Protein 7EET (pdb70)

Solvent-accessible surface area: 12413 Å² total; per-residue (Å²): 108,118,10,23,3,118,70,6,40,100,26,0,91,69,2,4,123,41,0,51,34,9,43,127,38,163,47,87,30,0,0,0,0,0,2,1,0,23,5,95,48,69,68,137,42,8,29,44,57,64,28,0,71,37,0,110,128,54,15,53,72,25,0,0,0,0,5,1,0,1,2,55,0,76,50,61,14,58,96,76,73,12,23,40,2,0,35,37,82,5,1,76,49,0,19,53,5,64,161,99,34,1,5,1,19,2,4,1,18,0,1,0,2,55,34,48,0,1,76,30,76,71,85,104,3,0,6,133,65,55,6,58,39,118,52,0,27,31,0,31,91,133,85,34,37,6,31,132,43,0,42,45,1,0,54,58,0,0,89,0,0,47,74,0,67,106,65,35,0,5,0,8,0,15,1,0,1,13,0,2,0,55,60,10,1,0,0,5,68,15,145,42,60,104,33,68,77,3,13,57,13,0,72,106,0,0,48,24,1,15,47,42,0,19,106,95,40,26,0,29,0,1,0,0,2,0,0,0,13,6,104,32,72,63,11,40,29,2,38,9,22,65,47,69,0,1,0,0,0,0,1,6,53,19,84,86,10,56,63,17,63,14,28,110,80,0,44,64,21,137,36,12,2,0,0,13,10,0,0,1,73,69,82,89,22,116,10,44,0,16,67,1,0,60,17,1,31,133,78,19,60,106,1,0,2,0,8,0,19,3,67,11,75,2,0,57,132,20,78,68,8,47,60,0,0,78,35,58,30,1,3,2,44,70,45,36,102,61,118

Secondary structure (DSSP, 8-state):
---SSTT--HHHHHHHHHHHHGGG-SS--EEEEEEEEETT--STTB-SSHHHHHHHHHHS--BSEEEEEEEETTS---TT-GGGGB--TTHHHHHHHHHTT-EEEEEEE---TTSGGG--SSSS-STT----HHHHHGGGSTT-HHHHHHHHHHHHHHHHHHHHHHTT--EEE--S-STTSSSSTTS-SSSS---HHHHHHHHHHHHHHHHIIIIIT--TTEEEEE--BTTSS-GGGG---GGG-SEEEEEEE-SSGGG--SHHHHHTT-S-EEEEEEE-SS-SS--BHHHHHHHHHHH-TTEEEEEE-SGGGSGGGSB-HHHHHH-TTEEBTT-----

Sequence (339 aa):
AVPANPSADNSAKKVYQWLNGLPDSNGKKLISGIFGGYSNIGGDSGFSLAQGNAIKDATGKFPAIYGADYARGWDVSAPGDEASLIDHSCNSDLISHWKNGGLVAISHHLPNPFYAGNNPGTGEGGLKKAISNDEFATILQDGTGARQRWLSLLDKVAEGLQELRDNGVPVLYRPLHEMNGEWFWWGATGYNTNDATRQDLYRRLYQDVFSYFVNTKGLTNLLWVFSPDANRDHKTAYYPGAGYVDIAGLDFYTDNPASLSGYDEMLGLNKPFGLVEVGPSTTNGQYDYAVLVNTILQNFPKTIMFVPWNDGWSPVKNQNAAAAFNNGSVINLGDISIS

B-factor: mean 18.82, std 7.29, range [4.36, 66.78]

Foldseek 3Di:
DAFLQPLFDPLQRLVLVLLLCQLVDPWAFAFEEAEQAEDDDDDQRHHDCCLQVLLCVVAVFGGQEYEYAQFDQFAFAAQVCQLVRGHQPSLVVQLVSVVLPGAYEYEYLHQQLLDGSCCPPPPTGCFQPADDLVSLVQCVDPPHSSVVSVVVNLVSVLVNLVVCVVSVHAYAYEYCEQQCDNGGRLHDVDQQDDDLSSLVSLLVVLVVSQCCNSPVSVNSRYQYEHEHEQPGPCSCSNPNALSRHAEYEYAYEEQDLLPGHCLVVRCVSVHQYEPQEYFYPDLQQARALLNNLVSCVPPVSSHRYHYYYTDSRRVSVHHDSNNNCVPRRYDGRVRDDTD

Nearest PDB structures (foldseek):
  7eet-assembly1_A  TM=1.003E+00  e=3.179E-81  Klebsiella oxytoca
  2qha-assembly2_B  TM=9.890E-01  e=4.224E-49  unclassified
  3cbw-assembly1_A  TM=9.877E-01  e=4.496E-49  Bacillus subtilis
  2whk-assembly1_A  TM=9.740E-01  e=8.995E-48  Bacillus subtilis
  3cbw-assembly2_B  TM=9.694E-01  e=7.155E-45  Bacillus subtilis

Radius of gyration: 18.73 Å; Cα contacts (8 Å, |Δi|>4): 773; chains: 1; bounding box: 46×49×40 Å

Structure (mmCIF, N/CA/C/O backbone):
data_7EET
#
_entry.id   7EET
#
_cell.length_a   83.547
_cell.length_b   83.547
_cell.length_c   146.329
_cell.angle_alpha   90.00
_cell.angle_beta   90.00
_cell.angle_gamma   90.00
#
_symmetry.space_group_name_H-M   'P 43 21 2'
#
loop_
_entity.id
_entity.type
_entity.pdbx_description
1 polymer 'Mannanase KMAN'
2 non-polymer 'SULFATE ION'
3 water water
#
loop_
_atom_site.group_PDB
_atom_site.id
_atom_site.type_symbol
_atom_site.label_atom_id
_atom_site.label_alt_id
_atom_site.label_comp_id
_atom_site.label_asym_id
_atom_site.label_entity_id
_atom_site.label_seq_id
_atom_site.pdbx_PDB_ins_code
_atom_site.Cartn_x
_atom_site.Cartn_y
_atom_site.Cartn_z
_atom_site.occupancy
_atom_site.B_iso_or_equiv
_atom_site.auth_seq_id
_atom_site.auth_comp_id
_atom_site.auth_asym_id
_atom_site.auth_atom_id
_atom_site.pdbx_PDB_model_num
ATOM 1 N N . ALA A 1 10 ? 2.747 -18.555 -4.173 1.00 37.87 6 ALA A N 1
ATOM 2 C CA . ALA A 1 10 ? 2.416 -19.761 -5.008 1.00 38.43 6 ALA A CA 1
ATOM 3 C C . ALA A 1 10 ? 3.077 -19.632 -6.395 1.00 35.96 6 ALA A C 1
ATOM 4 O O . ALA A 1 10 ? 2.860 -18.613 -7.111 1.00 30.98 6 ALA A O 1
ATOM 6 N N . VAL A 1 11 ? 3.905 -20.622 -6.732 1.00 32.08 7 VAL A N 1
ATOM 7 C CA . VAL A 1 11 ? 4.720 -20.663 -7.977 1.00 30.25 7 VAL A CA 1
ATOM 8 C C . VAL A 1 11 ? 4.260 -21.870 -8.779 1.00 25.72 7 VAL A C 1
ATOM 9 O O . VAL A 1 11 ? 3.707 -22.822 -8.246 1.00 22.73 7 VAL A O 1
ATOM 13 N N . PRO A 1 12 ? 4.418 -21.840 -10.109 1.00 23.14 8 PRO A N 1
ATOM 14 C CA . PRO A 1 12 ? 4.148 -23.025 -10.918 1.00 22.91 8 PRO A CA 1
ATOM 15 C C . PRO A 1 12 ? 4.914 -24.285 -10.474 1.00 21.02 8 PRO A C 1
ATOM 16 O O . PRO A 1 12 ? 5.978 -24.178 -9.860 1.00 19.17 8 PRO A O 1
ATOM 20 N N . ALA A 1 13 ? 4.330 -25.440 -10.804 1.00 19.63 9 ALA A N 1
ATOM 21 C CA . ALA A 1 13 ? 4.834 -26.796 -10.504 1.00 20.41 9 ALA A CA 1
ATOM 22 C C . ALA A 1 13 ? 6.158 -27.053 -11.243 1.00 20.98 9 ALA A C 1
ATOM 23 O O . ALA A 1 13 ? 7.031 -27.704 -10.654 1.00 21.81 9 ALA A O 1
ATOM 25 N N . ASN A 1 14 ? 6.299 -26.604 -12.490 1.00 21.94 10 ASN A N 1
ATOM 26 C CA . ASN A 1 14 ? 7.594 -26.623 -13.225 1.00 23.81 10 ASN A CA 1
ATOM 27 C C . ASN A 1 14 ? 8.475 -25.532 -12.629 1.00 24.91 10 ASN A C 1
ATOM 28 O O . ASN A 1 14 ? 8.141 -24.351 -12.720 1.00 29.35 10 ASN A O 1
ATOM 33 N N . PRO A 1 15 ? 9.628 -25.870 -12.013 1.00 23.99 11 PRO A N 1
ATOM 34 C CA . PRO A 1 15 ? 10.489 -24.834 -11.433 1.00 23.60 11 PRO A CA 1
ATOM 35 C C . PRO A 1 15 ? 11.082 -23.921 -12.525 1.00 21.83 11 PRO A C 1
ATOM 36 O O . PRO A 1 15 ? 11.555 -22.876 -12.211 1.00 20.51 11 PRO A O 1
ATOM 40 N N . SER A 1 16 ? 11.019 -24.341 -13.786 1.00 20.91 12 SER A N 1
ATOM 41 C CA . SER A 1 16 ? 11.591 -23.615 -14.946 1.00 20.33 12 SER A CA 1
ATOM 42 C C . SER A 1 16 ? 10.516 -22.807 -15.648 1.00 18.62 12 SER A C 1
ATOM 43 O O . SER A 1 16 ? 10.796 -22.335 -16.735 1.00 18.51 12 SER A O 1
ATOM 46 N N . ALA A 1 17 ? 9.330 -22.687 -15.070 1.00 18.23 13 ALA A N 1
ATOM 47 C CA . ALA A 1 17 ? 8.230 -21.923 -15.701 1.00 18.03 13 ALA A CA 1
ATOM 48 C C . ALA A 1 17 ? 8.788 -20.604 -16.241 1.00 17.64 13 ALA A C 1
ATOM 49 O O . ALA A 1 17 ? 9.541 -19.925 -15.526 1.00 17.51 13 ALA A O 1
ATOM 51 N N . ASP A 1 18 ? 8.450 -20.270 -17.473 1.00 18.54 14 ASP A N 1
ATOM 52 C CA . ASP A 1 18 ? 8.948 -19.036 -18.113 1.00 20.38 14 ASP A CA 1
ATOM 53 C C . ASP A 1 18 ? 8.172 -17.873 -17.484 1.00 23.23 14 ASP A C 1
ATOM 54 O O . ASP A 1 18 ? 7.210 -18.143 -16.718 1.00 21.74 14 ASP A O 1
ATOM 59 N N . ASN A 1 19 ? 8.604 -16.634 -17.759 1.00 26.56 15 ASN A N 1
ATOM 60 C CA . ASN A 1 19 ? 8.070 -15.400 -17.129 1.00 28.41 15 ASN A CA 1
ATOM 61 C C . ASN A 1 19 ? 6.554 -15.329 -17.385 1.00 28.40 15 ASN A C 1
ATOM 62 O O . ASN A 1 19 ? 5.782 -15.030 -16.446 1.00 27.49 15 ASN A O 1
ATOM 67 N N . SER A 1 20 ? 6.143 -15.564 -18.628 1.00 29.00 16 SER A N 1
ATOM 68 C CA . SER A 1 20 ? 4.755 -15.383 -19.121 1.00 28.95 16 SER A CA 1
ATOM 69 C C . SER A 1 20 ? 3.769 -16.252 -18.310 1.00 26.30 16 SER A C 1
ATOM 70 O O . SER A 1 20 ? 2.740 -15.727 -17.842 1.00 23.42 16 SER A O 1
ATOM 73 N N . ALA A 1 21 ? 4.096 -17.532 -18.117 1.00 24.19 17 ALA A N 1
ATOM 74 C CA . ALA A 1 21 ? 3.341 -18.517 -17.309 1.00 23.55 17 ALA A CA 1
ATOM 75 C C . ALA A 1 21 ? 3.325 -18.120 -15.834 1.00 23.71 17 ALA A C 1
ATOM 76 O O . ALA A 1 21 ? 2.297 -18.342 -15.174 1.00 24.39 17 ALA A O 1
ATOM 78 N N . LYS A 1 22 ? 4.445 -17.617 -15.323 1.00 25.19 18 LYS A N 1
ATOM 79 C CA . LYS A 1 22 ? 4.579 -17.186 -13.907 1.00 27.30 18 LYS A CA 1
ATOM 80 C C . LYS A 1 22 ? 3.636 -16.009 -13.653 1.00 26.14 18 LYS A C 1
ATOM 81 O O . LYS A 1 22 ? 2.909 -16.072 -12.647 1.00 23.50 18 LYS A O 1
ATOM 87 N N . LYS A 1 23 ? 3.627 -15.002 -14.539 1.00 27.82 19 LYS A N 1
ATOM 88 C CA . LYS A 1 23 ? 2.875 -13.732 -14.323 1.00 29.52 19 LYS A CA 1
ATOM 89 C C . LYS A 1 23 ? 1.373 -14.029 -14.405 1.00 27.89 19 LYS A C 1
ATOM 90 O O . LYS A 1 23 ? 0.635 -13.467 -13.573 1.00 31.41 19 LYS A O 1
ATOM 96 N N . VAL A 1 24 ? 0.955 -14.935 -15.300 1.00 25.11 20 VAL A N 1
ATOM 97 C CA . VAL A 1 24 ? -0.459 -15.389 -15.437 1.00 22.03 20 VAL A CA 1
ATOM 98 C C . VAL A 1 24 ? -0.886 -16.130 -14.175 1.00 20.18 20 VAL A C 1
ATOM 99 O O . VAL A 1 24 ? -1.987 -15.864 -13.705 1.00 17.71 20 VAL A O 1
ATOM 103 N N . TYR A 1 25 ? -0.059 -17.056 -13.677 1.00 20.69 21 TYR A N 1
ATOM 104 C CA . TYR A 1 25 ? -0.380 -17.905 -12.496 1.00 20.42 21 TYR A CA 1
ATOM 105 C C . TYR A 1 25 ? -0.582 -17.015 -11.261 1.00 21.68 21 TYR A C 1
ATOM 106 O O . TYR A 1 25 ? -1.570 -17.165 -10.545 1.00 23.64 21 TYR A O 1
ATOM 115 N N . GLN A 1 26 ? 0.321 -16.069 -11.052 1.00 24.25 22 GLN A N 1
ATOM 116 C CA . GLN A 1 26 ? 0.257 -15.026 -9.995 1.00 26.49 22 GLN A CA 1
ATOM 117 C C . GLN A 1 26 ? -1.087 -14.285 -10.071 1.00 23.81 22 GLN A C 1
ATOM 118 O O . GLN A 1 26 ? -1.804 -14.228 -9.041 1.00 21.46 22 GLN A O 1
ATOM 124 N N . TRP A 1 27 ? -1.422 -13.765 -11.257 1.00 21.79 23 TRP A N 1
ATOM 125 C CA . TRP A 1 27 ? -2.701 -13.059 -11.553 1.00 21.33 23 TRP A CA 1
ATOM 126 C C . TRP A 1 27 ? -3.933 -13.937 -11.247 1.00 20.62 23 TRP A C 1
ATOM 127 O O . TRP A 1 27 ? -4.895 -13.421 -10.642 1.00 19.21 23 TRP A O 1
ATOM 138 N N . LEU A 1 28 ? -3.913 -15.217 -11.637 1.00 20.49 24 LEU A N 1
ATOM 139 C CA . LEU A 1 28 ? -4.972 -16.201 -11.279 1.00 21.63 24 LEU A CA 1
ATOM 140 C C . LEU A 1 28 ? -5.060 -16.324 -9.746 1.00 23.21 24 LEU A C 1
ATOM 141 O O . LEU A 1 28 ? -6.189 -16.415 -9.209 1.00 22.71 24 LEU A O 1
ATOM 146 N N . ASN A 1 29 ? -3.923 -16.335 -9.049 1.00 25.30 25 ASN A N 1
ATOM 147 C CA . ASN A 1 29 ? -3.902 -16.559 -7.580 1.00 27.75 25 ASN A CA 1
ATOM 148 C C . ASN A 1 29 ? -4.541 -15.381 -6.844 1.00 27.54 25 ASN A C 1
ATOM 149 O O . ASN A 1 29 ? -5.041 -15.635 -5.746 1.00 26.05 25 ASN A O 1
ATOM 154 N N . GLY A 1 30 ? -4.542 -14.177 -7.434 1.00 28.49 26 GLY A N 1
ATOM 155 C CA . GLY A 1 30 ? -5.099 -12.947 -6.829 1.00 29.93 26 GLY A CA 1
ATOM 156 C C . GLY A 1 30 ? -6.620 -12.776 -6.971 1.00 30.42 26 GLY A C 1
ATOM 157 O O . GLY A 1 30 ? -7.186 -11.952 -6.235 1.00 31.20 26 GLY A O 1
ATOM 158 N N . LEU A 1 31 ? -7.295 -13.499 -7.865 1.00 30.48 27 LEU A N 1
ATOM 159 C CA . LEU A 1 31 ? -8.672 -13.124 -8.294 1.00 30.79 27 LEU A CA 1
ATOM 160 C C . LEU A 1 31 ? -9.708 -13.380 -7.198 1.00 32.72 27 LEU A C 1
ATOM 161 O O . LEU A 1 31 ? -10.652 -12.607 -7.109 1.00 36.31 27 LEU A O 1
ATOM 166 N N . PRO A 1 32 ? -9.662 -14.458 -6.377 1.00 34.55 28 PRO A N 1
ATOM 167 C CA . PRO A 1 32 ? -10.641 -14.606 -5.294 1.00 35.94 28 PRO A CA 1
ATOM 168 C C . PRO A 1 32 ? -10.662 -13.408 -4.322 1.00 38.69 28 PRO A C 1
ATOM 169 O O . PRO A 1 32 ? -11.733 -13.134 -3.812 1.00 35.61 28 PRO A O 1
ATOM 173 N N . ASP A 1 33 ? -9.528 -12.705 -4.132 1.00 42.66 29 ASP A N 1
ATOM 174 C CA . ASP A 1 33 ? -9.392 -11.512 -3.239 1.00 45.01 29 ASP A CA 1
ATOM 175 C C . ASP A 1 33 ? -9.840 -10.229 -3.957 1.00 48.36 29 ASP A C 1
ATOM 176 O O . ASP A 1 33 ? -9.994 -9.205 -3.262 1.00 49.52 29 ASP A O 1
ATOM 181 N N . SER A 1 34 ? -9.985 -10.264 -5.288 1.00 50.67 30 SER A N 1
ATOM 182 C CA . SER A 1 34 ? -10.171 -9.078 -6.169 1.00 51.38 30 SER A CA 1
ATOM 183 C C . SER A 1 34 ? -11.558 -8.451 -5.935 1.00 53.59 30 SER A C 1
ATOM 184 O O . SER A 1 34 ? -12.570 -9.194 -5.961 1.00 48.72 30 SER A O 1
ATOM 187 N N . ASN A 1 35 ? -11.591 -7.132 -5.698 1.00 55.58 31 ASN A N 1
ATOM 188 C CA . ASN A 1 35 ? -12.831 -6.333 -5.483 1.00 57.56 31 ASN A CA 1
ATOM 189 C C . ASN A 1 35 ? -13.750 -6.491 -6.698 1.00 54.92 31 ASN A C 1
ATOM 190 O O . ASN A 1 35 ? -14.832 -7.087 -6.518 1.00 51.50 31 ASN A O 1
ATOM 195 N N . GLY A 1 36 ? -13.317 -5.996 -7.871 1.00 46.06 32 GLY A N 1
ATOM 196 C CA . GLY A 1 36 ? -14.112 -5.961 -9.114 1.00 40.06 32 GLY A CA 1
ATOM 197 C C . GLY A 1 36 ? -14.155 -7.311 -9.809 1.00 34.17 32 GLY A C 1
ATOM 198 O O . GLY A 1 36 ? -14.628 -8.287 -9.217 1.00 30.89 32 GLY A O 1
ATOM 199 N N . LYS A 1 37 ? -13.676 -7.368 -11.046 1.00 30.76 33 LYS A N 1
ATOM 200 C CA . LYS A 1 37 ? -13.805 -8.564 -11.913 1.00 28.91 33 LYS A CA 1
ATOM 201 C C . LYS A 1 37 ? -12.937 -9.694 -11.337 1.00 26.49 33 LYS A C 1
ATOM 202 O O . LYS A 1 37 ? -11.812 -9.407 -10.889 1.00 27.29 33 LYS A O 1
ATOM 208 N N . LYS A 1 38 ? -13.451 -10.927 -11.321 1.00 23.47 34 LYS A N 1
ATOM 209 C CA . LYS A 1 38 ? -12.798 -12.076 -10.631 1.00 21.80 34 LYS A CA 1
ATOM 210 C C . LYS A 1 38 ? -13.173 -13.439 -11.225 1.00 19.86 34 LYS A C 1
ATOM 211 O O . LYS A 1 38 ? -12.635 -14.438 -10.731 1.00 20.44 34 LYS A O 1
ATOM 217 N N . LEU A 1 39 ? -14.067 -13.503 -12.211 1.00 17.94 35 LEU A N 1
ATOM 218 C CA . LEU A 1 39 ? -14.538 -14.785 -12.808 1.00 16.75 35 LEU A CA 1
ATOM 219 C C . LEU A 1 39 ? -14.305 -14.766 -14.325 1.00 15.72 35 LEU A C 1
ATOM 220 O O . LEU A 1 39 ? -15.089 -14.122 -15.038 1.00 14.85 35 LEU A O 1
ATOM 225 N N . ILE A 1 40 ? -13.278 -15.485 -14.781 1.00 14.48 36 ILE A N 1
ATOM 226 C CA . ILE A 1 40 ? -12.823 -15.507 -16.194 1.00 14.40 36 ILE A CA 1
ATOM 227 C C . ILE A 1 40 ? -13.789 -16.341 -17.053 1.00 14.44 36 ILE A C 1
ATOM 228 O O . ILE A 1 40 ? -14.045 -17.512 -16.712 1.00 14.45 36 ILE A O 1
ATOM 233 N N . SER A 1 41 ? -14.287 -15.756 -18.147 1.00 14.10 37 SER A N 1
ATOM 234 C CA . SER A 1 41 ? -15.169 -16.427 -19.130 1.00 14.14 37 SER A CA 1
ATOM 235 C C . SER A 1 41 ? -14.290 -17.174 -20.137 1.00 14.00 37 SER A C 1
ATOM 236 O O . SER A 1 41 ? -13.085 -16.860 -20.252 1.00 13.26 37 SER A O 1
ATOM 239 N N . GLY A 1 42 ? -14.888 -18.165 -20.791 1.00 14.38 38 GLY A N 1
ATOM 240 C CA . GLY A 1 42 ? -14.263 -18.981 -21.839 1.00 14.48 38 GLY A CA 1
ATOM 241 C C . GLY A 1 42 ? -15.325 -19.649 -22.681 1.00 14.87 38 GLY A C 1
ATOM 242 O O . GLY A 1 42 ? -16.513 -19.617 -22.296 1.00 14.51 38 GLY A O 1
ATOM 243 N N . ILE A 1 43 ? -14.906 -20.217 -23.801 1.00 15.21 39 ILE A N 1
ATOM 244 C CA . ILE A 1 43 ? -15.698 -21.195 -24.594 1.00 15.35 39 ILE A CA 1
ATOM 245 C C . ILE A 1 43 ? -14.712 -22.214 -25.177 1.00 15.24 39 ILE A C 1
ATOM 246 O O . ILE A 1 43 ? -13.504 -21.907 -25.325 1.00 15.32 39 ILE A O 1
ATOM 251 N N . PHE A 1 44 ? -15.195 -23.412 -25.450 1.00 14.62 40 PHE A N 1
ATOM 252 C CA . PHE A 1 44 ? -14.439 -24.448 -26.181 1.00 14.56 40 PHE A CA 1
ATOM 253 C C . PHE A 1 44 ? -14.643 -24.139 -27.671 1.00 14.91 40 PHE A C 1
ATOM 254 O O . PHE A 1 44 ? -15.808 -24.080 -28.068 1.00 15.86 40 PHE A O 1
ATOM 262 N N . GLY A 1 45 ? -13.580 -23.887 -28.441 1.00 14.23 41 GLY A N 1
ATOM 263 C CA . GLY A 1 45 ? -13.695 -23.494 -29.857 1.00 14.14 41 GLY A CA 1
ATOM 264 C C . GLY A 1 45 ? -13.826 -24.707 -30.758 1.00 14.37 41 GLY A C 1
ATOM 265 O O . GLY A 1 45 ? -14.270 -24.545 -31.930 1.00 15.37 41 GLY A O 1
ATOM 266 N N . GLY A 1 46 ? -13.464 -25.889 -30.247 1.00 13.70 42 GLY A N 1
ATOM 267 C CA . GLY A 1 46 ? -13.660 -27.165 -30.954 1.00 13.00 42 GLY A CA 1
ATOM 268 C C . GLY A 1 46 ? -12.369 -27.949 -31.118 1.00 13.23 42 GLY A C 1
ATOM 269 O O . GLY A 1 46 ? -11.319 -27.583 -30.516 1.00 12.13 42 GLY A O 1
ATOM 270 N N . TYR A 1 47 ? -12.456 -29.018 -31.908 1.00 13.98 43 TYR A N 1
ATOM 271 C CA . TYR A 1 47 ? -11.376 -30.009 -32.139 1.00 14.58 43 TYR A CA 1
ATOM 272 C C . TYR A 1 47 ? -10.593 -29.598 -33.386 1.00 16.35 43 TYR A C 1
ATOM 273 O O . TYR A 1 47 ? -11.246 -29.354 -34.444 1.00 15.70 43 TYR A O 1
ATOM 282 N N . SER A 1 48 ? -9.262 -29.496 -33.252 1.00 18.24 44 SER A N 1
ATOM 283 C CA . SER A 1 48 ? -8.320 -29.118 -34.344 1.00 19.83 44 SER A CA 1
ATOM 284 C C . SER A 1 48 ? -8.494 -30.116 -35.489 1.00 20.87 44 SER A C 1
ATOM 285 O O . SER A 1 48 ? -8.331 -31.331 -35.228 1.00 20.28 44 SER A O 1
ATOM 288 N N . ASN A 1 49 ? -8.898 -29.633 -36.669 1.00 23.74 45 ASN A N 1
ATOM 289 C CA . ASN A 1 49 ? -8.863 -30.415 -37.932 1.00 25.51 45 ASN A CA 1
ATOM 290 C C . ASN A 1 49 ? -9.979 -31.470 -37.945 1.00 25.37 45 ASN A C 1
ATOM 291 O O . ASN A 1 49 ? -9.692 -32.629 -38.268 1.00 24.66 45 ASN A O 1
ATOM 296 N N . ILE A 1 50 ? -11.216 -31.110 -37.614 1.00 24.28 46 ILE A N 1
ATOM 297 C CA . ILE A 1 50 ? -12.382 -31.958 -37.981 1.00 24.02 46 ILE A CA 1
ATOM 298 C C . ILE A 1 50 ? -13.435 -31.084 -38.673 1.00 24.43 46 ILE A C 1
ATOM 299 O O . ILE A 1 50 ? -13.422 -29.845 -38.542 1.00 22.22 46 ILE A O 1
ATOM 304 N N . GLY A 1 51 ? -14.299 -31.732 -39.436 1.00 26.75 47 GLY A N 1
ATOM 305 C CA . GLY A 1 51 ? -15.368 -31.044 -40.177 1.00 28.79 47 GLY A CA 1
ATOM 306 C C . GLY A 1 51 ? -16.482 -30.601 -39.256 1.00 28.06 47 GLY A C 1
ATOM 307 O O . GLY A 1 51 ? -16.580 -31.139 -38.130 1.00 28.75 47 GLY A O 1
ATOM 308 N N . GLY A 1 52 ? -17.268 -29.636 -39.729 1.00 27.60 48 GLY A N 1
ATOM 309 C CA . GLY A 1 52 ? -18.592 -29.289 -39.187 1.00 28.06 48 GLY A CA 1
ATOM 310 C C . GLY A 1 52 ? -18.483 -28.472 -37.919 1.00 28.27 48 GLY A C 1
ATOM 311 O O . GLY A 1 52 ? -17.379 -27.952 -37.633 1.00 26.67 48 GLY A O 1
ATOM 312 N N . ASP A 1 53 ? -19.589 -28.416 -37.171 1.00 28.80 49 ASP A N 1
ATOM 313 C CA . ASP A 1 53 ? -19.806 -27.456 -36.060 1.00 28.54 49 ASP A CA 1
ATOM 314 C C . ASP A 1 53 ? -18.785 -27.739 -34.954 1.00 25.66 49 ASP A C 1
ATOM 315 O O . ASP A 1 53 ? -18.358 -26.777 -34.318 1.00 24.44 49 ASP A O 1
ATOM 320 N N . SER A 1 54 ? -18.342 -28.987 -34.788 1.00 23.96 50 SER A N 1
ATOM 321 C CA . SER A 1 54 ? -17.462 -29.387 -33.656 1.00 22.60 50 SER A CA 1
ATOM 322 C C . SER A 1 54 ? -15.999 -29.033 -33.924 1.00 20.21 50 SER A C 1
ATOM 323 O O . SER A 1 54 ? -15.236 -28.983 -32.949 1.00 18.77 50 SER A O 1
ATOM 326 N N . GLY A 1 55 ? -15.644 -28.784 -35.185 1.00 18.01 51 GLY A N 1
ATOM 327 C CA . GLY A 1 55 ? -14.283 -28.394 -35.586 1.00 17.56 51 GLY A CA 1
ATOM 328 C C . GLY A 1 55 ? -13.833 -27.093 -34.939 1.00 16.55 51 GLY A C 1
ATOM 329 O O . GLY A 1 55 ? -14.646 -26.180 -34.748 1.00 14.86 51 GLY A O 1
ATOM 330 N N . PHE A 1 56 ? -12.552 -26.994 -34.618 1.00 16.30 52 PHE A N 1
ATOM 331 C CA . PHE A 1 56 ? -11.989 -25.752 -34.059 1.00 16.38 52 PHE A CA 1
ATOM 332 C C . PHE A 1 56 ? -12.055 -24.608 -35.087 1.00 16.47 52 PHE A C 1
ATOM 333 O O . PHE A 1 56 ? -11.762 -24.801 -36.269 1.00 14.27 52 PHE A O 1
ATOM 341 N N . SER A 1 57 ? -12.431 -23.427 -34.589 1.00 17.66 53 SER A N 1
ATOM 342 C CA . SER A 1 57 ? -12.423 -22.105 -35.268 1.00 17.81 53 SER A CA 1
ATOM 343 C C . SER A 1 57 ? -12.771 -21.056 -34.216 1.00 17.56 53 SER A C 1
ATOM 344 O O . SER A 1 57 ? -12.989 -21.453 -33.067 1.00 17.07 53 SER A O 1
ATOM 347 N N . LEU A 1 58 ? -12.855 -19.788 -34.627 1.00 17.62 54 LEU A N 1
ATOM 348 C CA . LEU A 1 58 ? -13.259 -18.642 -33.773 1.00 16.79 54 LEU A CA 1
ATOM 349 C C . LEU A 1 58 ? -14.783 -18.498 -33.762 1.00 16.50 54 LEU A C 1
ATOM 350 O O . LEU A 1 58 ? -15.279 -17.599 -33.052 1.00 16.74 54 LEU A O 1
ATOM 355 N N . ALA A 1 59 ? -15.492 -19.354 -34.505 1.00 15.94 55 ALA A N 1
ATOM 356 C CA . ALA A 1 59 ? -16.958 -19.277 -34.695 1.00 15.78 55 ALA A CA 1
ATOM 357 C C . ALA A 1 59 ? -17.615 -19.265 -33.309 1.00 15.90 55 ALA A C 1
ATOM 358 O O . ALA A 1 59 ? -18.427 -18.378 -33.075 1.00 15.73 55 ALA A O 1
ATOM 360 N N . GLN A 1 60 ? -17.211 -20.167 -32.406 1.00 16.58 56 GLN A N 1
ATOM 361 C CA . GLN A 1 60 ? -17.807 -20.309 -31.040 1.00 16.57 56 GLN A CA 1
ATOM 362 C C . GLN A 1 60 ? -17.711 -18.979 -30.279 1.00 15.95 56 GLN A C 1
ATOM 363 O O . GLN A 1 60 ? -18.724 -18.540 -29.687 1.00 16.08 56 GLN A O 1
ATOM 369 N N . GLY A 1 61 ? -16.548 -18.344 -30.339 1.00 15.53 57 GLY A N 1
ATOM 370 C CA . GLY A 1 61 ? -16.299 -17.037 -29.719 1.00 16.00 57 GLY A CA 1
ATOM 371 C C . GLY A 1 61 ? -17.095 -15.938 -30.386 1.00 16.16 57 GLY A C 1
ATOM 372 O O . GLY A 1 61 ? -17.738 -15.154 -29.648 1.00 16.86 57 GLY A O 1
ATOM 373 N N . ASN A 1 62 ? -17.066 -15.888 -31.724 1.00 15.90 58 ASN A N 1
ATOM 374 C CA . ASN A 1 62 ? -17.714 -14.818 -32.530 1.00 15.24 58 ASN A CA 1
ATOM 375 C C . ASN A 1 62 ? -19.224 -14.822 -32.300 1.00 15.74 58 ASN A C 1
ATOM 376 O O . ASN A 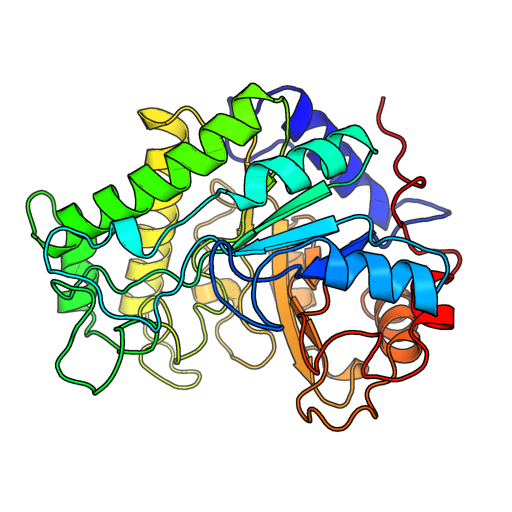1 62 ? -19.784 -13.728 -32.279 1.00 17.10 58 ASN A O 1
ATOM 381 N N . ALA A 1 63 ? -19.843 -15.994 -32.128 1.00 16.52 59 ALA A N 1
ATOM 382 C CA . ALA A 1 63 ? -21.298 -16.155 -31.913 1.00 17.39 59 ALA A CA 1
ATOM 383 C C . ALA A 1 63 ? -21.659 -15.563 -30.547 1.00 19.28 59 ALA A C 1
ATOM 384 O O . ALA A 1 63 ? -22.750 -14.935 -30.421 1.00 19.24 59 ALA A O 1
ATOM 386 N N . ILE A 1 64 ? -20.760 -15.717 -29.572 1.00 20.54 60 ILE A N 1
ATOM 387 C CA . ILE A 1 64 ? -20.951 -15.133 -28.214 1.00 22.48 60 ILE A CA 1
ATOM 388 C C . ILE A 1 64 ? -20.775 -13.610 -28.296 1.00 23.08 60 ILE A C 1
ATOM 389 O O . ILE A 1 64 ? -21.670 -12.906 -27.740 1.00 24.25 60 ILE A O 1
ATOM 394 N N . LYS A 1 65 ? -19.738 -13.114 -28.992 1.00 22.74 61 LYS A N 1
ATOM 395 C CA . LYS A 1 65 ? -19.586 -11.661 -29.302 1.00 23.56 61 LYS A CA 1
ATOM 396 C C . LYS A 1 65 ? -20.893 -11.147 -29.924 1.00 21.99 61 LYS A C 1
ATOM 397 O O . LYS A 1 65 ? -21.352 -10.073 -29.510 1.00 21.28 61 LYS A O 1
ATOM 403 N N . ASP A 1 66 ? -21.494 -11.896 -30.852 1.00 20.15 62 ASP A N 1
ATOM 404 C CA . ASP A 1 66 ? -22.746 -11.464 -31.526 1.00 19.80 62 ASP A CA 1
ATOM 405 C C . ASP A 1 66 ? -23.872 -11.480 -30.496 1.00 18.44 62 ASP A C 1
ATOM 406 O O . ASP A 1 66 ? -24.679 -10.574 -30.514 1.00 18.44 62 ASP A O 1
ATOM 411 N N . ALA A 1 67 ? -23.939 -12.477 -29.623 1.00 17.71 63 ALA A N 1
ATOM 412 C CA . ALA A 1 67 ? -25.094 -12.628 -28.710 1.00 17.43 63 ALA A CA 1
ATOM 413 C C . ALA A 1 67 ? -24.946 -11.684 -27.514 1.00 17.86 63 ALA A C 1
ATOM 414 O O . ALA A 1 67 ? -25.976 -11.221 -27.027 1.00 18.23 63 ALA A O 1
ATOM 416 N N . THR A 1 68 ? -23.717 -11.443 -27.033 1.00 17.78 64 THR A N 1
ATOM 417 C CA . THR A 1 68 ? -23.445 -10.788 -25.717 1.00 16.76 64 THR A CA 1
ATOM 418 C C . THR A 1 68 ? -22.671 -9.477 -25.875 1.00 16.73 64 THR A C 1
ATOM 419 O O . THR A 1 68 ? -22.677 -8.690 -24.908 1.00 16.59 64 THR A O 1
ATOM 423 N N . GLY A 1 69 ? -22.006 -9.276 -27.018 1.00 16.69 65 GLY A N 1
ATOM 424 C CA . GLY A 1 69 ? -21.101 -8.133 -27.254 1.00 17.51 65 GLY A CA 1
ATOM 425 C C . GLY A 1 69 ? -19.759 -8.291 -26.563 1.00 17.06 65 GLY A C 1
ATOM 426 O O . GLY A 1 69 ? -19.009 -7.326 -26.572 1.00 16.12 65 GLY A O 1
ATOM 427 N N . LYS A 1 70 ? -19.488 -9.473 -25.992 1.00 18.28 66 LYS A N 1
ATOM 428 C CA . LYS A 1 70 ? -18.220 -9.859 -25.305 1.00 18.19 66 LYS A CA 1
ATOM 429 C C . LYS A 1 70 ? -17.639 -11.113 -25.970 1.00 17.53 66 LYS A C 1
ATOM 430 O O . LYS A 1 70 ? -18.406 -12.023 -26.313 1.00 17.92 66 LYS A O 1
ATOM 436 N N . PHE A 1 71 ? -16.328 -11.150 -26.171 1.00 17.18 67 PHE A N 1
ATOM 437 C CA . PHE A 1 71 ? -15.578 -12.363 -26.582 1.00 16.12 67 PHE A CA 1
ATOM 438 C C . PHE A 1 71 ? -15.061 -13.031 -25.314 1.00 15.13 67 PHE A C 1
ATOM 439 O O . PHE A 1 71 ? -14.535 -12.367 -24.436 1.00 13.73 67 PHE A O 1
ATOM 447 N N . PRO A 1 72 ? -15.233 -14.354 -25.139 1.00 15.65 68 PRO A N 1
ATOM 448 C CA . PRO A 1 72 ? -14.718 -15.031 -23.954 1.00 16.22 68 PRO A CA 1
ATOM 449 C C . PRO A 1 72 ? -13.208 -14.789 -23.787 1.00 16.88 68 PRO A C 1
ATOM 450 O O . PRO A 1 72 ? -12.504 -14.747 -24.799 1.00 16.38 68 PRO A O 1
ATOM 454 N N . ALA A 1 73 ? -12.760 -14.642 -22.528 1.00 17.01 69 ALA A N 1
ATOM 455 C CA . ALA A 1 73 ? -11.351 -14.384 -22.137 1.00 16.60 69 ALA A CA 1
ATOM 456 C C . ALA A 1 73 ? -10.504 -15.619 -22.467 1.00 15.84 69 ALA A C 1
ATOM 457 O O . ALA A 1 73 ? -9.436 -15.447 -23.077 1.00 15.57 69 ALA A O 1
ATOM 459 N N . ILE A 1 74 ? -10.990 -16.814 -22.136 1.00 14.81 70 ILE A N 1
ATOM 460 C CA . ILE A 1 74 ? -10.291 -18.095 -22.453 1.00 15.19 70 ILE A CA 1
ATOM 461 C C . ILE A 1 74 ? -10.859 -18.715 -23.741 1.00 15.48 70 ILE A C 1
ATOM 462 O O . ILE A 1 74 ? -12.076 -18.958 -23.783 1.00 16.21 70 ILE A O 1
ATOM 467 N N . TYR A 1 75 ? -10.016 -19.016 -24.735 1.00 15.22 71 TYR A N 1
ATOM 468 C CA . TYR A 1 75 ? -10.412 -19.866 -25.887 1.00 15.38 71 TYR A CA 1
ATOM 469 C C . TYR A 1 75 ? -9.745 -21.232 -25.714 1.00 15.44 71 TYR A C 1
ATOM 470 O O . TYR A 1 75 ? -8.514 -21.303 -25.578 1.00 14.95 71 TYR A O 1
ATOM 479 N N . GLY A 1 76 ? -10.571 -22.277 -25.663 1.00 15.65 72 GLY A N 1
ATOM 480 C CA . GLY A 1 76 ? -10.139 -23.678 -25.550 1.00 15.82 72 GLY A CA 1
ATOM 481 C C . GLY A 1 76 ? -10.098 -24.343 -26.915 1.00 16.58 72 GLY A C 1
ATOM 482 O O . GLY A 1 76 ? -10.989 -24.055 -27.777 1.00 16.75 72 GLY A O 1
ATOM 483 N N . ALA A 1 77 ? -9.099 -25.201 -27.124 1.00 16.44 73 ALA A N 1
ATOM 484 C CA . ALA A 1 77 ? -9.052 -26.151 -28.255 1.00 16.13 73 ALA A CA 1
ATOM 485 C C . ALA A 1 77 ? -8.671 -27.527 -27.717 1.00 15.33 73 ALA A C 1
ATOM 486 O O . ALA A 1 77 ? -8.079 -27.601 -26.627 1.00 14.27 73 ALA A O 1
ATOM 488 N N . ASP A 1 78 ? -9.032 -28.559 -28.479 1.00 15.27 74 ASP A N 1
ATOM 489 C CA . ASP A 1 78 ? -8.678 -29.966 -28.205 1.00 15.44 74 ASP A CA 1
ATOM 490 C C . ASP A 1 78 ? -7.937 -30.473 -29.435 1.00 14.88 74 ASP A C 1
ATOM 491 O O . ASP A 1 78 ? -8.437 -30.271 -30.551 1.00 15.33 74 ASP A O 1
ATOM 496 N N . TYR A 1 79 ? -6.788 -31.103 -29.216 1.00 14.70 75 TYR A N 1
ATOM 497 C CA . TYR A 1 79 ? -5.788 -31.433 -30.262 1.00 14.81 75 TYR A CA 1
ATOM 498 C C . TYR A 1 79 ? -6.164 -32.746 -30.969 1.00 15.34 75 TYR A C 1
ATOM 499 O O . TYR A 1 79 ? -5.645 -32.958 -32.077 1.00 16.00 75 TYR A O 1
ATOM 508 N N . ALA A 1 80 ? -7.059 -33.574 -30.410 1.00 15.25 76 ALA A N 1
ATOM 509 C CA . ALA A 1 80 ? -7.121 -35.016 -30.755 1.00 15.73 76 ALA A CA 1
ATOM 510 C C . ALA A 1 80 ? -8.540 -35.548 -31.016 1.00 15.49 76 ALA A C 1
ATOM 511 O O . ALA A 1 80 ? -9.496 -35.148 -30.334 1.00 15.54 76 ALA A O 1
ATOM 513 N N . ARG A 1 81 ? -8.622 -36.524 -31.924 1.00 14.94 77 ARG A N 1
ATOM 514 C CA . ARG A 1 81 ? -9.868 -37.210 -32.346 1.00 14.53 77 ARG A CA 1
ATOM 515 C C . ARG A 1 81 ? -9.717 -38.710 -32.056 1.00 13.57 77 ARG A C 1
ATOM 516 O O . ARG A 1 81 ? -9.695 -39.539 -33.013 1.00 12.39 77 ARG A O 1
ATOM 524 N N . GLY A 1 82 ? -9.640 -39.040 -30.766 1.00 12.84 78 GLY A N 1
ATOM 525 C CA . GLY A 1 82 ? -9.469 -40.418 -30.274 1.00 12.87 78 GLY A CA 1
ATOM 526 C C . GLY A 1 82 ? -10.599 -41.338 -30.712 1.00 12.80 78 GLY A C 1
ATOM 527 O O . GLY A 1 82 ? -10.427 -42.562 -30.624 1.00 12.94 78 GLY A O 1
ATOM 528 N N . TRP A 1 83 ? -11.741 -40.786 -31.126 1.00 12.97 79 TRP A N 1
ATOM 529 C CA . TRP A 1 83 ? -12.907 -41.584 -31.592 1.00 12.90 79 TRP A CA 1
ATOM 530 C C . TRP A 1 83 ? -12.608 -42.178 -32.970 1.00 12.88 79 TRP A C 1
ATOM 531 O O . TRP A 1 83 ? -13.268 -43.169 -33.328 1.00 12.73 79 TRP A O 1
ATOM 542 N N . ASP A 1 84 ? -11.676 -41.584 -33.724 1.00 13.34 80 ASP A N 1
ATOM 543 C CA . ASP A 1 84 ? -11.288 -42.092 -35.069 1.00 13.56 80 ASP A CA 1
ATOM 544 C C . ASP A 1 84 ? -10.126 -43.067 -34.927 1.00 14.18 80 ASP A C 1
ATOM 545 O O . ASP A 1 84 ? -9.196 -42.822 -34.127 1.00 14.52 80 ASP A O 1
ATOM 550 N N . VAL A 1 85 ? -10.205 -44.145 -35.693 1.00 15.09 81 VAL A N 1
ATOM 551 C CA . VAL A 1 85 ? -9.063 -45.051 -35.978 1.00 15.04 81 VAL A CA 1
ATOM 552 C C . VAL A 1 85 ? -8.103 -44.381 -36.974 1.00 15.05 81 VAL A C 1
ATOM 553 O O . VAL A 1 85 ? -8.562 -43.541 -37.815 1.00 15.49 81 VAL A O 1
ATOM 557 N N . SER A 1 86 ? -6.817 -44.743 -36.868 1.00 15.28 82 SER A N 1
ATOM 558 C CA . SER A 1 86 ? -5.727 -44.440 -37.838 1.00 14.90 82 SER A CA 1
ATOM 559 C C . SER A 1 86 ? -5.145 -45.740 -38.392 1.00 14.70 82 SER A C 1
ATOM 560 O O . SER A 1 86 ? -5.548 -46.834 -37.936 1.00 14.22 82 SER A O 1
ATOM 563 N N . ALA A 1 87 ? -4.204 -45.600 -39.322 1.00 14.58 83 ALA A N 1
ATOM 564 C CA . ALA A 1 87 ? -3.267 -46.672 -39.698 1.00 14.87 83 ALA A CA 1
ATOM 565 C C . ALA A 1 87 ? -2.398 -46.974 -38.483 1.00 15.32 83 ALA A C 1
ATOM 566 O O . ALA A 1 87 ? -1.904 -46.049 -37.831 1.00 15.34 83 ALA A O 1
ATOM 568 N N . PRO A 1 88 ? -2.179 -48.270 -38.148 1.00 15.29 84 PRO A N 1
ATOM 569 C CA . PRO A 1 88 ? -1.114 -48.647 -37.227 1.00 15.08 84 PRO A CA 1
ATOM 570 C C . PRO A 1 88 ? 0.171 -47.993 -37.737 1.00 15.00 84 PRO A C 1
ATOM 571 O O . PRO A 1 88 ? 0.428 -48.097 -38.911 1.00 16.15 84 PRO A O 1
ATOM 575 N N . GLY A 1 89 ? 0.878 -47.280 -36.868 1.00 14.55 85 GLY A N 1
ATOM 576 C CA . GLY A 1 89 ? 2.103 -46.541 -37.204 1.00 13.90 85 GLY A CA 1
ATOM 577 C C . GLY A 1 89 ? 1.822 -45.112 -37.628 1.00 13.63 85 GLY A C 1
ATOM 578 O O . GLY A 1 89 ?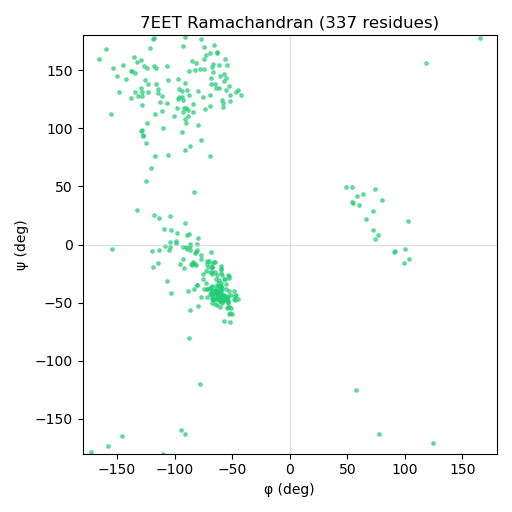 2.795 -44.395 -37.824 1.00 13.48 85 GLY A O 1
ATOM 579 N N . ASP A 1 90 ? 0.562 -44.698 -37.784 1.00 13.68 86 ASP A N 1
ATOM 580 C CA . ASP A 1 90 ? 0.207 -43.301 -38.165 1.00 13.87 86 ASP A CA 1
ATOM 581 C C . ASP A 1 90 ? -0.615 -42.701 -37.023 1.00 14.48 86 ASP A C 1
ATOM 582 O O . ASP A 1 90 ? -1.399 -41.769 -37.279 1.00 16.03 86 ASP A O 1
ATOM 587 N N . GLU A 1 91 ? -0.448 -43.193 -35.791 1.00 14.51 87 GLU A N 1
ATOM 588 C CA . GLU A 1 91 ? -1.365 -42.832 -34.668 1.00 14.46 87 GLU A CA 1
ATOM 589 C C . GLU A 1 91 ? -1.325 -41.318 -34.394 1.00 14.40 87 GLU A C 1
ATOM 590 O O . GLU A 1 91 ? -2.373 -40.767 -34.000 1.00 15.16 87 GLU A O 1
ATOM 596 N N . ALA A 1 92 ? -0.193 -40.653 -34.642 1.00 14.49 88 ALA A N 1
ATOM 597 C CA . ALA A 1 92 ? -0.006 -39.207 -34.393 1.00 14.59 88 ALA A CA 1
ATOM 598 C C . ALA A 1 92 ? -0.841 -38.403 -35.405 1.00 15.29 88 ALA A C 1
ATOM 599 O O . ALA A 1 92 ? -1.038 -37.193 -35.187 1.00 16.17 88 ALA A O 1
ATOM 601 N N . SER A 1 93 ? -1.341 -39.038 -36.470 1.00 15.70 89 SER A N 1
ATOM 602 C CA . SER A 1 93 ? -2.271 -38.404 -37.438 1.00 15.50 89 SER A CA 1
ATOM 603 C C . SER A 1 93 ? -3.545 -37.949 -36.705 1.00 15.60 89 SER A C 1
ATOM 604 O O . SER A 1 93 ? -4.205 -37.016 -37.206 1.00 14.32 89 SER A O 1
ATOM 607 N N . LEU A 1 94 ? -3.872 -38.569 -35.557 1.00 15.70 90 LEU A N 1
ATOM 608 C CA . LEU A 1 94 ? -5.134 -38.306 -34.804 1.00 15.80 90 LEU A CA 1
ATOM 609 C C . LEU A 1 94 ? -4.955 -37.125 -33.842 1.00 16.15 90 LEU A C 1
ATOM 610 O O . LEU A 1 94 ? -5.942 -36.823 -33.134 1.00 15.82 90 LEU A O 1
ATOM 615 N N . ILE A 1 95 ? -3.755 -36.514 -33.826 1.00 15.75 91 ILE A N 1
ATOM 616 C CA . ILE A 1 95 ? -3.389 -35.264 -33.098 1.00 15.84 91 ILE A CA 1
ATOM 617 C C . ILE A 1 95 ? -3.067 -34.195 -34.135 1.00 15.46 91 ILE A C 1
ATOM 618 O O . ILE A 1 95 ? -2.212 -34.462 -34.964 1.00 15.52 91 ILE A O 1
ATOM 623 N N . ASP A 1 96 ? -3.654 -33.011 -34.006 1.00 15.34 92 ASP A N 1
ATOM 624 C CA . ASP A 1 96 ? -3.451 -31.858 -34.916 1.00 14.91 92 ASP A CA 1
ATOM 625 C C . ASP A 1 96 ? -3.441 -30.579 -34.074 1.00 15.07 92 ASP A C 1
ATOM 626 O O . ASP A 1 96 ? -4.254 -30.497 -33.137 1.00 14.13 92 ASP A O 1
ATOM 631 N N . HIS A 1 97 ? -2.589 -29.612 -34.427 1.00 15.63 93 HIS A N 1
ATOM 632 C CA . HIS A 1 97 ? -2.438 -28.330 -33.695 1.00 16.67 93 HIS A CA 1
ATOM 633 C C . HIS A 1 97 ? -2.441 -27.134 -34.656 1.00 16.91 93 HIS A C 1
ATOM 634 O O . HIS A 1 97 ? -1.798 -26.121 -34.315 1.00 18.03 93 HIS A O 1
ATOM 641 N N . SER A 1 98 ? -3.133 -27.226 -35.798 1.00 16.10 94 SER A N 1
ATOM 642 C CA . SER A 1 98 ? -3.321 -26.097 -36.759 1.00 15.30 94 SER A CA 1
ATOM 643 C C . SER A 1 98 ? -4.199 -25.027 -36.082 1.00 14.92 94 SER A C 1
ATOM 644 O O . SER A 1 98 ? -4.249 -23.870 -36.559 1.00 13.64 94 SER A O 1
ATOM 647 N N . CYS A 1 99 ? -4.866 -25.401 -34.991 1.00 14.70 95 CYS A N 1
ATOM 648 C CA . CYS A 1 99 ? -5.651 -24.455 -34.168 1.00 15.66 95 CYS A CA 1
ATOM 649 C C . CYS A 1 99 ? -4.728 -23.393 -33.569 1.00 15.56 95 CYS A C 1
ATOM 650 O O . CYS A 1 99 ? -5.210 -22.282 -33.335 1.00 17.15 95 CYS A O 1
ATOM 653 N N . ASN A 1 100 ? -3.452 -23.711 -33.373 1.00 15.13 96 ASN A N 1
ATOM 654 C CA . ASN A 1 100 ? -2.464 -22.834 -32.696 1.00 15.03 96 ASN A CA 1
ATOM 655 C C . ASN A 1 100 ? -2.442 -21.442 -33.324 1.00 15.11 96 ASN A C 1
ATOM 656 O O . ASN A 1 100 ? -2.309 -20.478 -32.600 1.00 15.61 96 ASN A O 1
ATOM 661 N N . SER A 1 101 ? -2.536 -21.323 -34.634 1.00 15.98 97 SER A N 1
ATOM 662 C CA . SER A 1 101 ? -2.451 -19.996 -35.290 1.00 17.17 97 SER A CA 1
ATOM 663 C C . SER A 1 101 ? -3.479 -19.037 -34.660 1.00 18.35 97 SER A C 1
ATOM 664 O O . SER A 1 101 ? -3.089 -17.918 -34.264 1.00 19.55 97 SER A O 1
ATOM 667 N N . ASP A 1 102 ? -4.742 -19.453 -34.549 1.00 18.59 98 ASP A N 1
ATOM 668 C CA . ASP A 1 102 ? -5.837 -18.607 -34.001 1.00 19.40 98 ASP A CA 1
ATOM 669 C C . ASP A 1 102 ? -5.595 -18.349 -32.502 1.00 19.62 98 ASP A C 1
ATOM 670 O O . ASP A 1 102 ? -5.825 -17.197 -32.049 1.00 20.37 98 ASP A O 1
ATOM 675 N N . LEU A 1 103 ? -5.163 -19.375 -31.762 1.00 18.62 99 LEU A N 1
ATOM 676 C CA . LEU A 1 103 ? -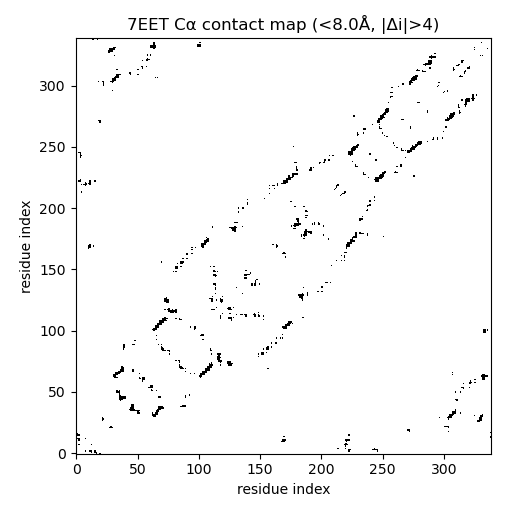4.850 -19.293 -30.314 1.00 19.15 99 LEU A CA 1
ATOM 677 C C . LEU A 1 103 ? -3.761 -18.242 -30.085 1.00 19.56 99 LEU A C 1
ATOM 678 O O . LEU A 1 103 ? -3.850 -17.513 -29.087 1.00 22.10 99 LEU A O 1
ATOM 683 N N . ILE A 1 104 ? -2.784 -18.135 -30.981 1.00 18.85 100 ILE A N 1
ATOM 684 C CA . ILE A 1 104 ? -1.700 -17.116 -30.864 1.00 18.59 100 ILE A CA 1
ATOM 685 C C . ILE A 1 104 ? -2.279 -15.702 -31.062 1.00 18.76 100 ILE A C 1
ATOM 686 O O . ILE A 1 104 ? -1.879 -14.807 -30.299 1.00 18.56 100 ILE A O 1
ATOM 691 N N . SER A 1 105 ? -3.163 -15.479 -32.042 1.00 19.77 101 SER A N 1
ATOM 692 C CA . SER A 1 105 ? -3.825 -14.160 -32.255 1.00 20.34 101 SER A CA 1
ATOM 693 C C . SER A 1 105 ? -4.607 -13.827 -30.992 1.00 20.55 101 SER A C 1
ATOM 694 O O . SER A 1 105 ? -4.614 -12.641 -30.598 1.00 20.57 101 SER A O 1
ATOM 697 N N . HIS A 1 106 ? -5.230 -14.850 -30.394 1.00 21.19 102 HIS A N 1
ATOM 698 C CA . HIS A 1 106 ? -6.078 -14.704 -29.173 1.00 22.12 102 HIS A CA 1
ATOM 699 C C . HIS A 1 106 ? -5.196 -14.213 -28.018 1.00 19.78 102 HIS A C 1
ATOM 700 O O . HIS A 1 106 ? -5.533 -13.180 -27.427 1.00 19.18 102 HIS A O 1
ATOM 707 N N . TRP A 1 107 ? -4.080 -14.878 -27.753 1.00 19.32 103 TRP A N 1
ATOM 708 C CA . TRP A 1 107 ? -3.119 -14.422 -26.714 1.00 21.10 103 TRP A CA 1
ATOM 709 C C . TRP A 1 107 ? -2.679 -12.986 -27.006 1.00 21.90 103 TRP A C 1
ATOM 710 O O . TRP A 1 107 ? -2.662 -12.185 -26.055 1.00 22.10 103 TRP A O 1
ATOM 721 N N . LYS A 1 108 ? -2.345 -12.691 -28.267 1.00 24.01 104 LYS A N 1
ATOM 722 C CA . LYS A 1 108 ? -1.875 -11.355 -28.728 1.00 26.07 104 LYS A CA 1
ATOM 723 C C . LYS A 1 108 ? -2.965 -10.307 -28.448 1.00 24.14 104 LYS A C 1
ATOM 724 O O . LYS A 1 108 ? -2.590 -9.195 -28.123 1.00 23.73 104 LYS A O 1
ATOM 730 N N . ASN A 1 109 ? -4.259 -10.640 -28.561 1.00 22.37 105 ASN A N 1
ATOM 731 C CA . ASN A 1 109 ? -5.375 -9.703 -28.243 1.00 22.15 105 ASN A CA 1
ATOM 732 C C . ASN A 1 109 ? -5.660 -9.625 -26.742 1.00 19.78 105 ASN A C 1
ATOM 733 O O . ASN A 1 109 ? -6.544 -8.840 -26.391 1.00 18.64 105 ASN A O 1
ATOM 738 N N . GLY A 1 110 ? -4.991 -10.432 -25.918 1.00 18.52 106 GLY A N 1
ATOM 739 C CA . GLY A 1 110 ? -5.022 -10.333 -24.447 1.00 18.16 106 GLY A CA 1
ATOM 740 C C . GLY A 1 110 ? -5.917 -11.381 -23.830 1.00 18.07 106 GLY A C 1
ATOM 741 O O . GLY A 1 110 ? -6.351 -11.181 -22.684 1.00 16.96 106 GLY A O 1
ATOM 742 N N . GLY A 1 111 ? -6.192 -12.454 -24.576 1.00 17.74 107 GLY A N 1
ATOM 743 C CA . GLY A 1 111 ? -6.942 -13.620 -24.087 1.00 17.00 107 GLY A CA 1
ATOM 744 C C . GLY A 1 111 ? -6.003 -14.672 -23.543 1.00 17.00 107 GLY A C 1
ATOM 745 O O . GLY A 1 111 ? -4.782 -14.520 -23.708 1.00 17.85 107 GLY A O 1
ATOM 746 N N . LEU A 1 112 ? -6.566 -15.691 -22.900 1.00 17.04 108 LEU A N 1
ATOM 747 C CA . LEU A 1 112 ? -5.864 -16.916 -22.445 1.00 16.72 108 LEU A CA 1
ATOM 748 C C . LEU A 1 112 ? -6.234 -18.107 -23.331 1.00 15.44 108 LEU A C 1
ATOM 749 O O . LEU A 1 112 ? -7.343 -18.159 -23.844 1.00 13.97 108 LEU A O 1
ATOM 754 N N . VAL A 1 113 ? -5.334 -19.075 -23.407 1.00 15.16 109 VAL A N 1
ATOM 755 C CA . VAL A 1 113 ? -5.458 -20.293 -24.247 1.00 14.97 109 VAL A CA 1
ATOM 756 C C . VAL A 1 113 ? -5.506 -21.499 -23.305 1.00 14.60 109 VAL A C 1
ATOM 757 O O . VAL A 1 113 ? -4.722 -21.525 -22.353 1.00 14.64 109 VAL A O 1
ATOM 761 N N . ALA A 1 114 ? -6.391 -22.451 -23.603 1.00 14.20 110 ALA A N 1
ATOM 762 C CA . ALA A 1 114 ? -6.624 -23.724 -22.887 1.00 13.68 110 ALA A CA 1
ATOM 763 C C . ALA A 1 114 ? -6.603 -24.874 -23.900 1.00 13.30 110 ALA A C 1
ATOM 764 O O . ALA A 1 114 ? -7.209 -24.760 -24.965 1.00 13.06 110 ALA A O 1
ATOM 766 N N . ILE A 1 115 ? -5.907 -25.952 -23.573 1.00 13.17 111 ILE A N 1
ATOM 767 C CA . ILE A 1 115 ? -5.721 -27.112 -24.485 1.00 13.14 111 ILE A CA 1
ATOM 768 C C . ILE A 1 115 ? -6.121 -28.365 -23.721 1.00 12.59 111 ILE A C 1
ATOM 769 O O . ILE A 1 115 ? -5.601 -28.568 -22.631 1.00 13.16 111 ILE A O 1
ATOM 774 N N . SER A 1 116 ? -7.001 -29.168 -24.296 1.00 12.22 112 SER A N 1
ATOM 775 C CA . SER A 1 116 ? -7.299 -30.553 -23.863 1.00 11.87 112 SER A CA 1
ATOM 776 C C . SER A 1 116 ? -6.927 -31.455 -25.036 1.00 12.02 112 SER A C 1
ATOM 777 O O . SER A 1 116 ? -6.544 -30.906 -26.081 1.00 11.71 112 SER A O 1
ATOM 780 N N . HIS A 1 117 ? -7.050 -32.773 -24.892 1.00 12.26 113 HIS A N 1
ATOM 781 C CA . HIS A 1 117 ? -6.870 -33.721 -26.020 1.00 12.10 113 HIS A CA 1
ATOM 782 C C . HIS A 1 117 ? -7.635 -34.999 -25.720 1.00 12.22 113 HIS A C 1
ATOM 783 O O . HIS A 1 117 ? -7.211 -35.711 -24.814 1.00 12.59 113 HIS A O 1
ATOM 790 N N . HIS A 1 118 ? -8.692 -35.277 -26.484 1.00 12.90 114 HIS A N 1
ATOM 791 C CA . HIS A 1 118 ? -9.390 -36.593 -26.503 1.00 13.18 114 HIS A CA 1
ATOM 792 C C . HIS A 1 118 ? -8.445 -37.608 -27.154 1.00 13.22 114 HIS A C 1
ATOM 793 O O . HIS A 1 118 ? -8.612 -37.920 -28.328 1.00 13.39 114 HIS A O 1
ATOM 800 N N . LEU A 1 119 ? -7.439 -38.056 -26.410 1.00 13.72 115 LEU A N 1
ATOM 801 C CA . LEU A 1 119 ? -6.316 -38.839 -26.972 1.00 14.23 115 LEU A CA 1
ATOM 802 C C . LEU A 1 119 ? -6.810 -40.207 -27.422 1.00 14.56 115 LEU A C 1
ATOM 803 O O . LEU A 1 119 ? -7.671 -40.831 -26.801 1.00 13.57 115 LEU A O 1
ATOM 808 N N . PRO A 1 120 ? -6.260 -40.711 -28.542 1.00 15.12 116 PRO A N 1
ATOM 809 C CA . PRO A 1 120 ? -6.339 -42.137 -28.847 1.00 15.21 116 PRO A CA 1
ATOM 810 C C . PRO A 1 120 ? -5.747 -42.998 -27.719 1.00 14.97 116 PRO A C 1
ATOM 811 O O . PRO A 1 120 ? -4.993 -42.499 -26.918 1.00 14.60 116 PRO A O 1
ATOM 815 N N . ASN A 1 121 ? -6.142 -44.270 -27.699 1.00 14.82 117 ASN A N 1
ATOM 816 C CA . ASN A 1 121 ? -5.763 -45.270 -26.677 1.00 14.63 117 ASN A CA 1
ATOM 817 C C . ASN A 1 121 ? -4.481 -45.961 -27.147 1.00 14.27 117 ASN A C 1
ATOM 818 O O . ASN A 1 121 ? -4.479 -46.785 -28.055 1.00 14.67 117 ASN A O 1
ATOM 823 N N . PRO A 1 122 ? -3.322 -45.633 -26.561 1.00 13.83 118 PRO A N 1
ATOM 824 C CA . PRO A 1 122 ? -2.052 -46.130 -27.075 1.00 14.49 118 PRO A CA 1
ATOM 825 C C . PRO A 1 122 ? -1.850 -47.643 -26.901 1.00 14.91 118 PRO A C 1
ATOM 826 O O . PRO A 1 122 ? -0.862 -48.205 -27.392 1.00 15.48 118 PRO A O 1
ATOM 830 N N . PHE A 1 123 ? -2.757 -48.311 -26.198 1.00 14.96 119 PHE A N 1
ATOM 831 C CA . PHE A 1 123 ? -2.637 -49.777 -26.036 1.00 14.50 119 PHE A CA 1
ATOM 832 C C . PHE A 1 123 ? -2.898 -50.472 -27.382 1.00 15.20 119 PHE A C 1
ATOM 833 O O . PHE A 1 123 ? -2.378 -51.576 -27.536 1.00 17.52 119 PHE A O 1
ATOM 841 N N . TYR A 1 124 ? -3.618 -49.840 -28.318 1.00 14.75 120 TYR A N 1
ATOM 842 C CA . TYR A 1 124 ? -4.134 -50.451 -29.571 1.00 14.23 120 TYR A CA 1
ATOM 843 C C . TYR A 1 124 ? -3.432 -49.834 -30.778 1.00 13.80 120 TYR A C 1
ATOM 844 O O . TYR A 1 124 ? -3.454 -48.615 -30.977 1.00 13.99 120 TYR A O 1
ATOM 853 N N . ALA A 1 125 ? -2.799 -50.682 -31.573 1.00 14.51 121 ALA A N 1
ATOM 854 C CA . ALA A 1 125 ? -2.281 -50.318 -32.911 1.00 14.48 121 ALA A CA 1
ATOM 855 C C . ALA A 1 125 ? -3.449 -49.758 -33.724 1.00 14.57 121 ALA A C 1
ATOM 856 O O . ALA A 1 125 ? -4.564 -50.295 -33.637 1.00 13.30 121 ALA A O 1
ATOM 858 N N . GLY A 1 126 ? -3.219 -48.626 -34.382 1.00 15.61 122 GLY A N 1
ATOM 859 C CA . GLY A 1 126 ? -4.236 -47.953 -35.212 1.00 15.90 122 GLY A CA 1
ATOM 860 C C . GLY A 1 126 ? -5.287 -47.279 -34.357 1.00 15.63 122 GLY A C 1
ATOM 861 O O . GLY A 1 126 ? -6.252 -46.736 -34.952 1.00 16.03 122 GLY A O 1
ATOM 862 N N . ASN A 1 127 ? -5.109 -47.298 -33.031 1.00 14.92 123 ASN A N 1
ATOM 863 C CA . ASN A 1 127 ? -6.151 -46.856 -32.079 1.00 14.79 123 ASN A CA 1
ATOM 864 C C . ASN A 1 127 ? -7.428 -47.623 -32.388 1.00 14.97 123 ASN A C 1
ATOM 865 O O . ASN A 1 127 ? -8.497 -46.989 -32.331 1.00 14.76 123 ASN A O 1
ATOM 870 N N . ASN A 1 128 ? -7.294 -48.904 -32.766 1.00 15.65 124 ASN A N 1
ATOM 871 C CA . ASN A 1 128 ? -8.374 -49.765 -33.328 1.00 16.10 124 ASN A CA 1
ATOM 872 C C . ASN A 1 128 ? -8.481 -51.070 -32.546 1.00 16.35 124 ASN A C 1
ATOM 873 O O . ASN A 1 128 ? -7.794 -52.032 -32.852 1.00 16.04 124 ASN A O 1
ATOM 878 N N . PRO A 1 129 ? -9.363 -51.152 -31.531 1.00 17.15 125 PRO A N 1
ATOM 879 C CA . PRO A 1 129 ? -9.553 -52.383 -30.764 1.00 17.91 125 PRO A CA 1
ATOM 880 C C . PRO A 1 129 ? -10.569 -53.419 -31.292 1.00 18.44 125 PRO A C 1
ATOM 881 O O . PRO A 1 129 ? -10.808 -54.397 -30.604 1.00 16.84 125 PRO A O 1
ATOM 885 N N . GLY A 1 130 ? -11.088 -53.240 -32.511 1.00 20.59 126 GLY A N 1
ATOM 886 C CA . GLY A 1 130 ? -12.058 -54.169 -33.129 1.00 22.12 126 GLY A CA 1
ATOM 887 C C . GLY A 1 130 ? -13.462 -53.927 -32.599 1.00 23.32 126 GLY A C 1
ATOM 888 O O . GLY A 1 130 ? -14.248 -54.888 -32.482 1.00 23.63 126 GLY A O 1
ATOM 889 N N . THR A 1 131 ? -13.782 -52.654 -32.395 1.00 24.79 127 THR A N 1
ATOM 890 C CA . THR A 1 131 ? -14.933 -52.155 -31.609 1.00 25.06 127 THR A CA 1
ATOM 891 C C . THR A 1 131 ? -15.932 -51.427 -32.512 1.00 25.76 127 THR A C 1
ATOM 892 O O . THR A 1 131 ? -17.065 -51.236 -32.073 1.00 27.11 127 THR A O 1
ATOM 896 N N . GLY A 1 132 ? -15.551 -51.047 -33.733 1.00 24.16 128 GLY A N 1
ATOM 897 C CA . GLY A 1 132 ? -16.434 -50.277 -34.626 1.00 22.47 128 GLY A CA 1
ATOM 898 C C . GLY A 1 132 ? -16.074 -48.808 -34.596 1.00 22.32 128 GLY A C 1
ATOM 899 O O . GLY A 1 132 ? -16.639 -48.035 -35.394 1.00 23.22 128 GLY A O 1
ATOM 900 N N . GLU A 1 133 ? -15.123 -48.431 -33.746 1.00 22.97 129 GLU A N 1
ATOM 901 C CA . GLU A 1 133 ? -14.579 -47.053 -33.728 1.00 23.95 129 GLU A CA 1
ATOM 902 C C . GLU A 1 133 ? -13.194 -47.030 -33.085 1.00 21.48 129 GLU A C 1
ATOM 903 O O . GLU A 1 133 ? -12.641 -48.115 -32.800 1.00 20.82 129 GLU A O 1
ATOM 909 N N . GLY A 1 134 ? -12.686 -45.812 -32.893 1.00 20.07 130 GLY A N 1
ATOM 910 C CA . GLY A 1 134 ? -11.424 -45.508 -32.198 1.00 19.58 130 GLY A CA 1
ATOM 911 C C . GLY A 1 134 ? -11.496 -45.940 -30.756 1.00 17.76 130 GLY A C 1
ATOM 912 O O . GLY A 1 134 ? -12.611 -46.204 -30.302 1.00 17.28 130 GLY A O 1
ATOM 913 N N . GLY A 1 135 ?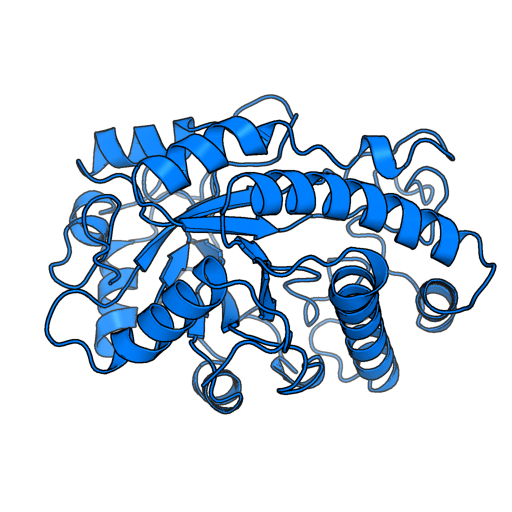 -10.345 -46.021 -30.087 1.00 16.13 131 GLY A N 1
ATOM 914 C CA . GLY A 1 135 ? -10.232 -46.547 -28.716 1.00 16.39 131 GLY A CA 1
ATOM 915 C C . GLY A 1 135 ? -10.406 -45.506 -27.618 1.00 16.12 131 GLY A C 1
ATOM 916 O O . GLY A 1 135 ? -10.178 -45.889 -26.460 1.00 15.99 131 GLY A O 1
ATOM 917 N N . LEU A 1 136 ? -10.807 -44.265 -27.931 1.00 15.80 132 LEU A N 1
ATOM 918 C CA . LEU A 1 136 ? -11.003 -43.186 -26.920 1.00 16.01 132 LEU A CA 1
ATOM 919 C C . LEU A 1 136 ? -11.759 -43.713 -25.694 1.00 16.18 132 LEU A C 1
ATOM 920 O O . LEU A 1 136 ? -11.318 -43.380 -24.571 1.00 15.51 132 LEU A O 1
ATOM 925 N N . LYS A 1 137 ? -12.862 -44.447 -25.907 1.00 16.81 133 LYS A N 1
ATOM 926 C CA . LYS A 1 137 ? -13.788 -44.915 -24.832 1.00 17.73 133 LYS A CA 1
ATOM 927 C C . LYS A 1 137 ? -13.742 -46.439 -24.711 1.00 16.63 133 LYS A C 1
ATOM 928 O O . LYS A 1 137 ? -14.669 -47.004 -24.133 1.00 16.13 133 LYS A O 1
ATOM 934 N N . LYS A 1 138 ? -12.651 -47.049 -25.168 1.00 16.18 134 LYS A N 1
ATOM 935 C CA . LYS A 1 138 ? -12.331 -48.484 -24.967 1.00 15.54 134 LYS A CA 1
ATOM 936 C C . LYS A 1 138 ? -11.567 -48.645 -23.647 1.00 14.92 134 LYS A C 1
ATOM 937 O O . LYS A 1 138 ? -10.414 -48.190 -23.578 1.00 15.59 134 LYS A O 1
ATOM 943 N N . ALA A 1 139 ? -12.193 -49.254 -22.640 1.00 14.20 135 ALA A N 1
ATOM 944 C CA . ALA A 1 139 ? -11.557 -49.588 -21.351 1.00 13.92 135 ALA A CA 1
ATOM 945 C C . ALA A 1 139 ? -10.397 -50.549 -21.618 1.00 13.90 135 ALA A C 1
ATOM 946 O O . ALA A 1 139 ? -10.414 -51.283 -22.601 1.00 14.00 135 ALA A O 1
ATOM 948 N N . ILE A 1 140 ? -9.421 -50.547 -20.735 1.00 14.16 136 ILE A N 1
ATOM 949 C CA . ILE A 1 140 ? -8.304 -51.524 -20.721 1.00 13.96 136 ILE A CA 1
ATOM 950 C C . ILE A 1 140 ? -8.075 -51.936 -19.270 1.00 13.55 136 ILE A C 1
ATOM 951 O O . ILE A 1 140 ? -8.350 -51.130 -18.367 1.00 13.10 136 ILE A O 1
ATOM 956 N N . SER A 1 141 ? -7.621 -53.169 -19.064 1.00 14.58 137 SER A N 1
ATOM 957 C CA . SER A 1 141 ? -7.334 -53.740 -17.721 1.00 15.47 137 SER A CA 1
ATOM 958 C C . SER A 1 141 ? -6.201 -52.945 -17.056 1.00 16.50 137 SER A C 1
ATOM 959 O O . SER A 1 141 ? -5.488 -52.161 -17.753 1.00 16.54 137 SER A O 1
ATOM 962 N N . ASN A 1 142 ? -6.012 -53.131 -15.752 1.00 17.41 138 ASN A N 1
ATOM 963 C CA . ASN A 1 142 ? -4.836 -52.550 -15.056 1.00 17.57 138 ASN A CA 1
ATOM 964 C C . ASN A 1 142 ? -3.532 -53.083 -15.690 1.00 17.81 138 ASN A C 1
ATOM 965 O O . ASN A 1 142 ? -2.595 -52.259 -15.856 1.00 18.15 138 ASN A O 1
ATOM 970 N N . ASP A 1 143 ? -3.455 -54.371 -16.073 1.00 17.14 139 ASP A N 1
ATOM 971 C CA . ASP A 1 143 ? -2.220 -54.961 -16.677 1.00 17.78 139 ASP A CA 1
ATOM 972 C C . ASP A 1 143 ? -1.908 -54.277 -18.019 1.00 17.78 139 ASP A C 1
ATOM 973 O O . ASP A 1 143 ? -0.711 -53.976 -18.278 1.00 16.53 139 ASP A O 1
ATOM 978 N N . GLU A 1 144 ? -2.946 -54.028 -18.826 1.00 17.54 140 GLU A N 1
ATOM 979 C CA . GLU A 1 144 ? -2.825 -53.406 -20.167 1.00 17.78 140 GLU A CA 1
ATOM 980 C C . GLU A 1 144 ? -2.350 -51.958 -20.008 1.00 18.37 140 GLU A C 1
ATOM 981 O O . GLU A 1 144 ? -1.402 -51.511 -20.742 1.00 18.92 140 GLU A O 1
ATOM 987 N N . PHE A 1 145 ? -2.993 -51.252 -19.080 1.00 17.97 141 PHE A N 1
ATOM 988 C CA . PHE A 1 145 ? -2.690 -49.847 -18.719 1.00 16.89 141 PHE A CA 1
ATOM 989 C C . PHE A 1 145 ? -1.221 -49.765 -18.294 1.00 16.12 141 PHE A C 1
ATOM 990 O O . PHE A 1 145 ? -0.510 -48.860 -18.735 1.00 15.13 141 PHE A O 1
ATOM 998 N N . ALA A 1 146 ? -0.762 -50.731 -17.491 1.00 16.46 142 ALA A N 1
ATOM 999 C CA . ALA A 1 146 ? 0.601 -50.740 -16.895 1.00 16.08 142 ALA A CA 1
ATOM 1000 C C . ALA A 1 146 ? 1.658 -50.737 -18.006 1.00 15.64 142 ALA A C 1
ATOM 1001 O O . ALA A 1 146 ? 2.709 -50.106 -17.807 1.00 14.90 142 ALA A O 1
ATOM 1003 N N . THR A 1 147 ? 1.362 -51.371 -19.145 1.00 15.63 143 THR A N 1
ATOM 1004 C CA . THR A 1 147 ? 2.300 -51.507 -20.292 1.00 16.27 143 THR A CA 1
ATOM 1005 C C . THR A 1 147 ? 2.601 -50.124 -20.884 1.00 16.68 143 THR A C 1
ATOM 1006 O O . THR A 1 147 ? 3.684 -49.953 -21.507 1.00 16.34 143 THR A O 1
ATOM 1010 N N . ILE A 1 148 ? 1.706 -49.155 -20.691 1.00 17.04 144 ILE A N 1
ATOM 1011 C CA . ILE A 1 148 ? 1.929 -47.785 -21.238 1.00 17.94 144 ILE A CA 1
ATOM 1012 C C . ILE A 1 148 ? 3.110 -47.143 -20.495 1.00 18.78 144 ILE A C 1
ATOM 1013 O O . ILE A 1 148 ? 3.719 -46.200 -21.084 1.00 17.31 144 ILE A O 1
ATOM 1018 N N . LEU A 1 149 ? 3.448 -47.665 -19.301 1.00 19.18 145 LEU A N 1
ATOM 1019 C CA . LEU A 1 149 ? 4.522 -47.128 -18.423 1.00 20.20 145 LEU A CA 1
ATOM 1020 C C . LEU A 1 149 ? 5.764 -48.037 -18.380 1.00 22.94 145 LEU A C 1
ATOM 1021 O O . LEU A 1 149 ? 6.743 -47.622 -17.721 1.00 22.45 145 LEU A O 1
ATOM 1026 N N . GLN A 1 150 ? 5.756 -49.188 -19.075 1.00 27.50 146 GLN A N 1
ATOM 1027 C CA . GLN A 1 150 ? 6.922 -50.118 -19.159 1.00 31.96 146 GLN A CA 1
ATOM 1028 C C . GLN A 1 150 ? 7.762 -49.786 -20.387 1.00 31.15 146 GLN A C 1
ATOM 1029 O O . GLN A 1 150 ? 7.201 -49.820 -21.504 1.00 29.73 146 GLN A O 1
ATOM 1035 N N . ASP A 1 151 ? 9.056 -49.535 -20.172 1.00 28.81 147 ASP A N 1
ATOM 1036 C CA . ASP A 1 151 ? 10.026 -49.194 -21.239 1.00 28.44 147 ASP A CA 1
ATOM 1037 C C . ASP A 1 151 ? 9.933 -50.278 -22.307 1.00 27.52 147 ASP A C 1
ATOM 1038 O O . ASP A 1 151 ? 9.774 -51.427 -21.915 1.00 28.80 147 ASP A O 1
ATOM 1043 N N . GLY A 1 152 ? 9.929 -49.901 -23.591 1.00 25.96 148 GLY A N 1
ATOM 1044 C CA . GLY A 1 152 ? 10.130 -50.838 -24.711 1.00 24.07 148 GLY A CA 1
ATOM 1045 C C . GLY A 1 152 ? 8.856 -51.444 -25.274 1.00 23.80 148 GLY A C 1
ATOM 1046 O O . GLY A 1 152 ? 8.968 -52.133 -26.270 1.00 24.14 148 GLY A O 1
ATOM 1047 N N . THR A 1 153 ? 7.677 -51.217 -24.695 1.00 23.49 149 THR A N 1
ATOM 1048 C CA . THR A 1 153 ? 6.416 -51.834 -25.183 1.00 22.05 149 THR A CA 1
ATOM 1049 C C . THR A 1 153 ? 5.882 -51.036 -26.363 1.00 21.82 149 THR A C 1
ATOM 1050 O O . THR A 1 153 ? 6.190 -49.840 -26.448 1.00 23.44 149 THR A O 1
ATOM 1054 N N . GLY A 1 154 ? 5.074 -51.679 -27.204 1.00 21.45 150 GLY A N 1
ATOM 1055 C CA . GLY A 1 154 ? 4.318 -51.038 -28.299 1.00 20.33 150 GLY A CA 1
ATOM 1056 C C . GLY A 1 154 ? 3.349 -49.996 -27.770 1.00 19.88 150 GLY A C 1
ATOM 1057 O O . GLY A 1 154 ? 3.237 -48.924 -28.389 1.00 21.63 150 GLY A O 1
ATOM 1058 N N . ALA A 1 155 ? 2.677 -50.258 -26.652 1.00 18.54 151 ALA A N 1
ATOM 1059 C CA . ALA A 1 155 ? 1.806 -49.247 -26.009 1.00 18.61 151 ALA A CA 1
ATOM 1060 C C . ALA A 1 155 ? 2.642 -48.020 -25.623 1.00 17.27 151 ALA A C 1
ATOM 1061 O O . ALA A 1 155 ? 2.240 -46.894 -25.994 1.00 14.98 151 ALA A O 1
ATOM 1063 N N . ARG A 1 156 ? 3.783 -48.212 -24.957 1.00 17.86 152 ARG A N 1
ATOM 1064 C CA . ARG A 1 156 ? 4.579 -47.052 -24.488 1.00 19.49 152 ARG A CA 1
ATOM 1065 C C . ARG A 1 156 ? 5.072 -46.277 -25.710 1.00 21.72 152 ARG A C 1
ATOM 1066 O O . ARG A 1 156 ? 5.096 -45.043 -25.633 1.00 22.16 152 ARG A O 1
ATOM 1074 N N . GLN A 1 157 ? 5.406 -46.962 -26.807 1.00 24.15 153 GLN A N 1
ATOM 1075 C CA . GLN A 1 157 ? 5.990 -46.316 -28.016 1.00 25.82 153 GLN A CA 1
ATOM 1076 C C . GLN A 1 157 ? 4.949 -45.404 -28.686 1.00 22.13 153 GLN A C 1
ATOM 1077 O O . GLN A 1 157 ? 5.325 -44.299 -29.134 1.00 20.78 153 GLN A O 1
ATOM 1083 N N . ARG A 1 158 ? 3.704 -45.867 -28.780 1.00 19.09 154 ARG A N 1
ATOM 1084 C CA . ARG A 1 158 ? 2.587 -45.092 -29.368 1.00 18.51 154 ARG A CA 1
ATOM 1085 C C . ARG A 1 158 ? 2.245 -43.928 -28.435 1.00 17.49 154 ARG A C 1
ATOM 1086 O O . ARG A 1 158 ? 1.963 -42.806 -28.918 1.00 17.01 154 ARG A O 1
ATOM 1094 N N . TRP A 1 159 ? 2.226 -44.209 -27.136 1.00 16.65 155 TRP A N 1
ATOM 1095 C CA . TRP A 1 159 ? 1.976 -43.196 -26.081 1.00 16.29 155 TRP A CA 1
ATOM 1096 C C . TRP A 1 159 ? 2.904 -41.998 -26.323 1.00 16.05 155 TRP A C 1
ATOM 1097 O O . TRP A 1 159 ? 2.393 -40.886 -26.594 1.00 16.58 155 TRP A O 1
ATOM 1108 N N . LEU A 1 160 ? 4.214 -42.235 -26.311 1.00 15.12 156 LEU A N 1
ATOM 1109 C CA . LEU A 1 160 ? 5.246 -41.182 -26.493 1.00 15.34 156 LEU A CA 1
ATOM 1110 C C . LEU A 1 160 ? 5.089 -40.513 -27.871 1.00 15.25 156 LEU A C 1
ATOM 1111 O O . LEU A 1 160 ? 5.315 -39.304 -27.984 1.00 15.29 156 LEU A O 1
ATOM 1116 N N . SER A 1 161 ? 4.716 -41.261 -28.899 1.00 15.66 157 SER A N 1
ATOM 1117 C CA . SER A 1 161 ? 4.529 -40.724 -30.270 1.00 15.86 157 SER A CA 1
ATOM 1118 C C . SER A 1 161 ? 3.366 -39.714 -30.260 1.00 15.37 157 SER A C 1
ATOM 1119 O O . SER A 1 161 ? 3.501 -38.609 -30.844 1.00 14.01 157 SER A O 1
ATOM 1122 N N . LEU A 1 162 ? 2.285 -40.085 -29.575 1.00 14.69 158 LEU A N 1
ATOM 1123 C CA . LEU A 1 162 ? 1.112 -39.219 -29.333 1.00 14.99 158 LEU A CA 1
ATOM 1124 C C . LEU A 1 162 ? 1.572 -37.965 -28.580 1.00 16.26 158 LEU A C 1
ATOM 1125 O O . LEU A 1 162 ? 1.235 -36.853 -29.026 1.00 17.03 158 LEU A O 1
ATOM 1130 N N . LEU A 1 163 ? 2.320 -38.150 -27.487 1.00 16.53 159 LEU A N 1
ATOM 1131 C CA . LEU A 1 163 ? 2.839 -37.059 -26.631 1.00 16.78 159 LEU A CA 1
ATOM 1132 C C . LEU A 1 163 ? 3.757 -36.145 -27.459 1.00 16.55 159 LEU A C 1
ATOM 1133 O O . LEU A 1 163 ? 3.763 -34.929 -27.222 1.00 15.52 159 LEU A O 1
ATOM 1138 N N . ASP A 1 164 ? 4.534 -36.709 -28.380 1.00 16.95 160 ASP A N 1
ATOM 1139 C CA . ASP A 1 164 ? 5.533 -35.926 -29.147 1.00 17.76 160 ASP A CA 1
ATOM 1140 C C . ASP A 1 164 ? 4.733 -34.903 -29.955 1.00 17.52 160 ASP A C 1
ATOM 1141 O O . ASP A 1 164 ? 5.113 -33.725 -29.973 1.00 17.09 160 ASP A O 1
ATOM 1146 N N . LYS A 1 165 ? 3.628 -35.334 -30.555 1.00 17.84 161 LYS A N 1
ATOM 1147 C CA . LYS A 1 165 ? 2.856 -34.486 -31.503 1.00 18.61 161 LYS A CA 1
ATOM 1148 C C . LYS A 1 165 ? 2.081 -33.462 -30.668 1.00 18.55 161 LYS A C 1
ATOM 1149 O O . LYS A 1 165 ? 1.901 -32.351 -31.156 1.00 20.35 161 LYS A O 1
ATOM 1155 N N . VAL A 1 166 ? 1.695 -33.782 -29.430 1.00 18.31 162 VAL A N 1
ATOM 1156 C CA . VAL A 1 166 ? 1.058 -32.788 -28.512 1.00 17.39 162 VAL A CA 1
ATOM 1157 C C . VAL A 1 166 ? 2.116 -31.734 -28.156 1.00 17.19 162 VAL A C 1
ATOM 1158 O O . VAL A 1 166 ? 1.848 -30.511 -28.301 1.00 16.69 162 VAL A O 1
ATOM 1162 N N . ALA A 1 167 ? 3.279 -32.215 -27.728 1.00 16.76 163 ALA A N 1
ATOM 1163 C CA . ALA A 1 167 ? 4.451 -31.402 -27.348 1.00 17.36 163 ALA A CA 1
ATOM 1164 C C . ALA A 1 167 ? 4.822 -30.445 -28.496 1.00 16.87 163 ALA A C 1
ATOM 1165 O O . ALA A 1 167 ? 5.122 -29.267 -28.210 1.00 18.11 163 ALA A O 1
ATOM 1167 N N . GLU A 1 168 ? 4.825 -30.932 -29.737 1.00 16.21 164 GLU A N 1
ATOM 1168 C CA . GLU A 1 168 ? 5.182 -30.133 -30.937 1.00 16.51 164 GLU A CA 1
ATOM 1169 C C . GLU A 1 168 ? 4.306 -28.889 -30.927 1.00 17.25 164 GLU A C 1
ATOM 1170 O O . GLU A 1 168 ? 4.845 -27.793 -31.116 1.00 17.59 164 GLU A O 1
ATOM 1176 N N . GLY A 1 169 ? 3.001 -29.094 -30.710 1.00 18.26 165 GLY A N 1
ATOM 1177 C CA . GLY A 1 169 ? 1.967 -28.045 -30.698 1.00 18.92 165 GLY A CA 1
ATOM 1178 C C . GLY A 1 169 ? 2.160 -27.111 -29.521 1.00 19.44 165 GLY A C 1
ATOM 1179 O O . GLY A 1 169 ? 2.013 -25.893 -29.695 1.00 20.80 165 GLY A O 1
ATOM 1180 N N . LEU A 1 170 ? 2.489 -27.655 -28.357 1.00 19.69 166 LEU A N 1
ATOM 1181 C CA . LEU A 1 170 ? 2.701 -26.845 -27.134 1.00 20.02 166 LEU A CA 1
ATOM 1182 C C . LEU A 1 170 ? 4.018 -26.070 -27.249 1.00 19.59 166 LEU A C 1
ATOM 1183 O O . LEU A 1 170 ? 4.090 -24.951 -26.692 1.00 18.31 166 LEU A O 1
ATOM 1188 N N . GLN A 1 171 ? 5.021 -26.638 -27.924 1.00 20.32 167 GLN A N 1
ATOM 1189 C CA . GLN A 1 171 ? 6.335 -25.970 -28.124 1.00 21.19 167 GLN A CA 1
ATOM 1190 C C . GLN A 1 171 ? 6.129 -24.764 -29.039 1.00 20.29 167 GLN A C 1
ATOM 1191 O O . GLN A 1 171 ? 6.712 -23.711 -28.770 1.00 20.97 167 GLN A O 1
ATOM 1197 N N . GLU A 1 172 ? 5.324 -24.903 -30.085 1.00 19.57 168 GLU A N 1
ATOM 1198 C CA . GLU A 1 172 ? 5.071 -23.765 -30.985 1.00 19.65 168 GLU A CA 1
ATOM 1199 C C . GLU A 1 172 ? 4.518 -22.641 -30.121 1.00 19.35 168 GLU A C 1
ATOM 1200 O O . GLU A 1 172 ? 5.018 -21.521 -30.239 1.00 21.84 168 GLU A O 1
ATOM 1206 N N . LEU A 1 173 ? 3.556 -22.941 -29.254 1.00 19.06 169 LEU A N 1
ATOM 1207 C CA . LEU A 1 173 ? 2.888 -21.909 -28.420 1.00 18.96 169 LEU A CA 1
ATOM 1208 C C . LEU A 1 173 ? 3.906 -21.289 -27.458 1.00 18.57 169 LEU A C 1
ATOM 1209 O O . LEU A 1 173 ? 3.880 -20.050 -27.281 1.00 18.09 169 LEU A O 1
ATOM 1214 N N . ARG A 1 174 ? 4.781 -22.115 -26.886 1.00 18.57 170 ARG A N 1
ATOM 1215 C CA . ARG A 1 174 ? 5.898 -21.666 -26.022 1.00 18.96 170 ARG A CA 1
ATOM 1216 C C . ARG A 1 174 ? 6.682 -20.617 -26.813 1.00 19.28 170 ARG A C 1
ATOM 1217 O O . ARG A 1 174 ? 6.798 -19.488 -26.336 1.00 19.93 170 ARG A O 1
ATOM 1225 N N . ASP A 1 175 ? 7.105 -20.954 -28.030 1.00 19.55 171 ASP A N 1
ATOM 1226 C CA . ASP A 1 175 ? 8.009 -20.112 -28.859 1.00 18.86 171 ASP A CA 1
ATOM 1227 C C . ASP A 1 175 ? 7.321 -18.789 -29.245 1.00 18.15 171 ASP A C 1
ATOM 1228 O O . ASP A 1 175 ? 8.057 -17.876 -29.617 1.00 18.47 171 ASP A O 1
ATOM 1233 N N . ASN A 1 176 ? 5.994 -18.651 -29.106 1.00 17.04 172 ASN A N 1
ATOM 1234 C CA . ASN A 1 176 ? 5.268 -17.371 -29.357 1.00 16.38 172 ASN A CA 1
ATOM 1235 C C . ASN A 1 176 ? 4.913 -16.698 -28.028 1.00 16.95 172 ASN A C 1
ATOM 1236 O O . ASN A 1 176 ? 4.116 -15.755 -28.038 1.00 17.19 172 ASN A O 1
ATOM 1241 N N . GLY A 1 177 ? 5.495 -17.167 -26.923 1.00 17.74 173 GLY A N 1
ATOM 1242 C CA . GLY A 1 177 ? 5.358 -16.556 -25.586 1.00 17.32 173 GLY A CA 1
ATOM 1243 C C . GLY A 1 177 ? 3.983 -16.768 -24.981 1.00 17.23 173 GLY A C 1
ATOM 1244 O O . GLY A 1 177 ? 3.606 -15.945 -24.131 1.00 18.53 173 GLY A O 1
ATOM 1245 N N . VAL A 1 178 ? 3.290 -17.860 -25.333 1.00 16.22 174 VAL A N 1
ATOM 1246 C CA . VAL A 1 178 ? 1.863 -18.110 -24.951 1.00 15.68 174 VAL A CA 1
ATOM 1247 C C . VAL A 1 178 ? 1.814 -19.074 -23.770 1.00 13.83 174 VAL A C 1
ATOM 1248 O O . VAL A 1 178 ? 2.103 -20.241 -23.959 1.00 13.30 174 VAL A O 1
ATOM 1252 N N . PRO A 1 179 ? 1.422 -18.666 -22.540 1.00 12.50 175 PRO A N 1
ATOM 1253 C CA . PRO A 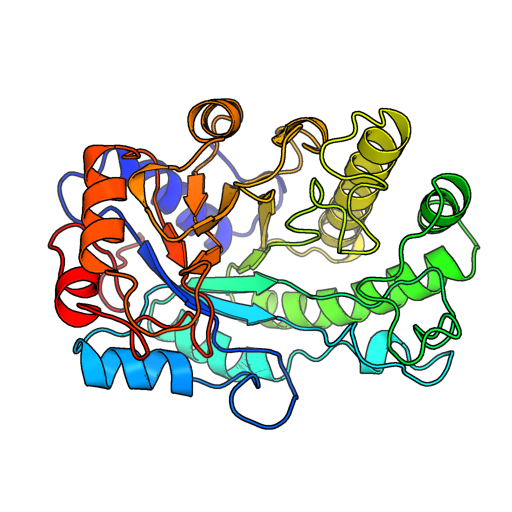1 179 ? 1.184 -19.649 -21.495 0.50 12.12 175 PRO A CA 1
ATOM 1254 C C . PRO A 1 179 ? -0.039 -20.471 -21.930 1.00 12.39 175 PRO A C 1
ATOM 1255 O O . PRO A 1 179 ? -0.822 -20.031 -22.755 1.00 12.44 175 PRO A O 1
ATOM 1259 N N . VAL A 1 180 ? -0.154 -21.700 -21.438 1.00 12.77 176 VAL A N 1
ATOM 1260 C CA . VAL A 1 180 ? -1.291 -22.604 -21.788 1.00 12.81 176 VAL A CA 1
ATOM 1261 C C . VAL A 1 180 ? -1.846 -23.201 -20.503 1.00 12.60 176 VAL A C 1
ATOM 1262 O O . VAL A 1 180 ? -1.054 -23.761 -19.717 1.00 13.64 176 VAL A O 1
ATOM 1266 N N . LEU A 1 181 ? -3.157 -23.075 -20.336 1.00 12.08 177 LEU A N 1
ATOM 1267 C CA . LEU A 1 181 ? -3.952 -23.829 -19.345 1.00 12.02 177 LEU A CA 1
ATOM 1268 C C . LEU A 1 181 ? -4.123 -25.242 -19.921 1.00 12.11 177 LEU A C 1
ATOM 1269 O O . LEU A 1 181 ? -5.079 -25.485 -20.702 1.00 11.56 177 LEU A O 1
ATOM 1274 N N . TYR A 1 182 ? -3.176 -26.116 -19.588 1.00 12.40 178 TYR A N 1
ATOM 1275 C CA . TYR A 1 182 ? -3.027 -27.466 -20.171 1.00 12.78 178 TYR A CA 1
ATOM 1276 C C . TYR A 1 182 ? -3.801 -28.459 -19.315 1.00 13.33 178 TYR A C 1
ATOM 1277 O O . TYR A 1 182 ? -3.408 -28.639 -18.142 1.00 14.17 178 TYR A O 1
ATOM 1286 N N . ARG A 1 183 ? -4.820 -29.100 -19.900 1.00 13.72 179 ARG A N 1
ATOM 1287 C CA . ARG A 1 183 ? -5.767 -30.031 -19.215 1.00 13.28 179 ARG A CA 1
ATOM 1288 C C . ARG A 1 183 ? -5.658 -31.447 -19.797 1.00 12.86 179 ARG A C 1
ATOM 1289 O O . ARG A 1 183 ? -6.515 -31.895 -20.567 1.00 12.55 179 ARG A O 1
ATOM 1297 N N . PRO A 1 184 ? -4.595 -32.213 -19.437 1.00 12.59 180 PRO A N 1
ATOM 1298 C CA . PRO A 1 184 ? -4.470 -33.598 -19.882 1.00 12.47 180 PRO A CA 1
ATOM 1299 C C . PRO A 1 184 ? -5.290 -34.540 -18.986 1.00 12.25 180 PRO A C 1
ATOM 1300 O O . PRO A 1 184 ? -5.499 -34.234 -17.833 1.00 11.75 180 PRO A O 1
ATOM 1304 N N . LEU A 1 185 ? -5.764 -35.641 -19.574 1.00 12.48 181 LEU A N 1
ATOM 1305 C CA . LEU A 1 185 ? -6.322 -36.830 -18.885 1.00 12.06 181 LEU A CA 1
ATOM 1306 C C . LEU A 1 185 ? -7.439 -36.390 -17.929 1.00 12.29 181 LEU A C 1
ATOM 1307 O O . LEU A 1 185 ? -7.446 -36.817 -16.743 1.00 11.94 181 LEU A O 1
ATOM 1312 N N . HIS A 1 186 ? -8.371 -35.582 -18.441 1.00 12.50 182 HIS A N 1
ATOM 1313 C CA . HIS A 1 186 ? -9.532 -35.033 -17.677 1.00 12.89 182 HIS A CA 1
ATOM 1314 C C . HIS A 1 186 ? -10.589 -36.130 -17.388 1.00 12.71 182 HIS A C 1
ATOM 1315 O O . HIS A 1 186 ? -10.560 -37.225 -18.022 1.00 12.25 182 HIS A O 1
ATOM 1322 N N . GLU A 1 187 ? -11.491 -35.882 -16.436 1.00 12.65 183 GLU A N 1
ATOM 1323 C CA . GLU A 1 187 ? -12.653 -36.775 -16.149 1.00 12.59 183 GLU A CA 1
ATOM 1324 C C . GLU A 1 187 ? -12.140 -38.198 -15.881 1.00 12.82 183 GLU A C 1
ATOM 1325 O O . GLU A 1 187 ? -12.833 -39.177 -16.233 1.00 12.56 183 GLU A O 1
ATOM 1331 N N . MET A 1 188 ? -10.974 -38.296 -15.234 1.00 12.73 184 MET A N 1
ATOM 1332 C CA . MET A 1 188 ? -10.243 -39.567 -15.019 1.00 12.87 184 MET A CA 1
ATOM 1333 C C . MET A 1 188 ? -10.964 -40.437 -13.987 1.00 12.38 184 MET A C 1
ATOM 1334 O O . MET A 1 188 ? -10.604 -41.603 -13.875 1.00 12.47 184 MET A O 1
ATOM 1339 N N . ASN A 1 189 ? -11.873 -39.862 -13.198 1.00 12.67 185 ASN A N 1
ATOM 1340 C CA . ASN A 1 189 ? -12.681 -40.588 -12.173 1.00 12.30 185 ASN A CA 1
ATOM 1341 C C . ASN A 1 189 ? -13.968 -41.111 -12.820 1.00 12.10 185 ASN A C 1
ATOM 1342 O O . ASN A 1 189 ? -14.754 -41.768 -12.119 1.00 11.51 185 ASN A O 1
ATOM 1347 N N . GLY A 1 190 ? -14.185 -40.772 -14.096 1.00 11.89 186 GLY A N 1
ATOM 1348 C CA . GLY A 1 190 ? -15.261 -41.338 -14.925 1.00 11.90 186 GLY A CA 1
ATOM 1349 C C . GLY A 1 190 ? -14.812 -42.617 -15.601 1.00 12.20 186 GLY A C 1
ATOM 1350 O O . GLY A 1 190 ? -13.593 -42.736 -15.919 1.00 12.74 186 GLY A O 1
ATOM 1351 N N . GLU A 1 191 ? -15.765 -43.528 -15.834 1.00 11.92 187 GLU A N 1
ATOM 1352 C CA . GLU A 1 191 ? -15.541 -44.851 -16.480 1.00 11.64 187 GLU A CA 1
ATOM 1353 C C . GLU A 1 191 ? -15.470 -44.755 -18.019 1.00 11.36 187 GLU A C 1
ATOM 1354 O O . GLU A 1 191 ? -15.305 -45.805 -18.631 1.00 10.63 187 GLU A O 1
ATOM 1360 N N . TRP A 1 192 ? -15.594 -43.582 -18.652 1.00 11.67 188 TRP A N 1
ATOM 1361 C CA . TRP A 1 192 ? -15.786 -43.515 -20.131 1.00 11.96 188 TRP A CA 1
ATOM 1362 C C . TRP A 1 192 ? -14.449 -43.530 -20.887 1.00 12.28 188 TRP A C 1
ATOM 1363 O O . TRP A 1 192 ? -14.259 -44.428 -21.721 1.00 12.66 188 TRP A O 1
ATOM 1374 N N . PHE A 1 193 ? -13.537 -42.604 -20.615 1.00 12.58 189 PHE A N 1
ATOM 1375 C CA . PHE A 1 193 ? -12.216 -42.559 -21.300 1.00 13.28 189 PHE A CA 1
ATOM 1376 C C . PHE A 1 193 ? -11.369 -43.776 -20.894 1.00 13.52 189 PHE A C 1
ATOM 1377 O O . PHE A 1 193 ? -11.518 -44.329 -19.774 1.00 13.74 189 PHE A O 1
ATOM 1385 N N . TRP A 1 194 ? -10.463 -44.163 -21.790 1.00 14.06 190 TRP A N 1
ATOM 1386 C CA . TRP A 1 194 ? -9.532 -45.307 -21.615 1.00 14.04 190 TRP A CA 1
ATOM 1387 C C . TRP A 1 194 ? -8.612 -45.045 -20.417 1.00 13.88 190 TRP A C 1
ATOM 1388 O O . TRP A 1 194 ? -8.245 -46.016 -19.722 1.00 13.53 190 TRP A O 1
ATOM 1399 N N . TRP A 1 195 ? -8.262 -43.782 -20.179 1.00 14.12 191 TRP A N 1
ATOM 1400 C CA . TRP A 1 195 ? -7.330 -43.371 -19.099 1.00 14.23 191 TRP A CA 1
ATOM 1401 C C . TRP A 1 195 ? -8.082 -43.269 -17.762 1.00 15.39 191 TRP A C 1
ATOM 1402 O O . TRP A 1 195 ? -7.399 -43.085 -16.744 1.00 17.08 191 TRP A O 1
ATOM 1413 N N . GLY A 1 196 ? -9.417 -43.398 -17.748 1.00 15.91 192 GLY A N 1
ATOM 1414 C CA . GLY A 1 196 ? -10.260 -43.175 -16.552 1.00 16.39 192 GLY A CA 1
ATOM 1415 C C . GLY A 1 196 ? -10.496 -44.437 -15.728 1.00 17.12 192 GLY A C 1
ATOM 1416 O O . GLY A 1 196 ? -9.750 -45.434 -15.908 1.00 17.56 192 GLY A O 1
ATOM 1417 N N . ALA A 1 197 ? -11.506 -44.415 -14.853 1.00 17.57 193 ALA A N 1
ATOM 1418 C CA . ALA A 1 197 ? -11.862 -45.533 -13.943 1.00 18.03 193 ALA A CA 1
ATOM 1419 C C . ALA A 1 197 ? -12.367 -46.733 -14.757 1.00 17.97 193 ALA A C 1
ATOM 1420 O O . ALA A 1 197 ? -12.967 -46.514 -15.806 1.00 15.99 193 ALA A O 1
ATOM 1422 N N . THR A 1 198 ? -12.121 -47.944 -14.260 1.00 19.95 194 THR A N 1
ATOM 1423 C CA . THR A 1 198 ? -12.709 -49.230 -14.726 1.00 21.67 194 THR A CA 1
ATOM 1424 C C . THR A 1 198 ? -14.232 -49.228 -14.525 1.00 21.65 194 THR A C 1
ATOM 1425 O O . THR A 1 198 ? -14.960 -49.745 -15.389 1.00 20.52 194 THR A O 1
ATOM 1429 N N . GLY A 1 199 ? -14.683 -48.708 -13.383 1.00 21.83 195 GLY A N 1
ATOM 1430 C CA . GLY A 1 199 ? -16.073 -48.812 -12.908 1.00 22.05 195 GLY A CA 1
ATOM 1431 C C . GLY A 1 199 ? -16.728 -47.458 -12.691 1.00 22.04 195 GLY A C 1
ATOM 1432 O O . GLY A 1 199 ? -16.033 -46.433 -12.738 1.00 22.13 195 GLY A O 1
ATOM 1433 N N . TYR A 1 200 ? -18.043 -47.473 -12.489 1.00 21.93 196 TYR A N 1
ATOM 1434 C CA . TYR A 1 200 ? -18.895 -46.315 -12.128 1.00 22.48 196 TYR A CA 1
ATOM 1435 C C . TYR A 1 200 ? -18.742 -46.078 -10.622 1.00 21.93 196 TYR A C 1
ATOM 1436 O O . TYR A 1 200 ? -19.290 -46.877 -9.839 1.00 22.70 196 TYR A O 1
ATOM 1445 N N . ASN A 1 201 ? -17.959 -45.071 -10.222 1.00 21.11 197 ASN A N 1
ATOM 1446 C CA . ASN A 1 201 ? -17.743 -44.690 -8.795 1.00 21.24 197 ASN A CA 1
ATOM 1447 C C . ASN A 1 201 ? -17.001 -45.796 -8.028 1.00 21.98 197 ASN A C 1
ATOM 1448 O O . ASN A 1 201 ? -17.107 -45.809 -6.804 1.00 23.96 197 ASN A O 1
ATOM 1453 N N . THR A 1 202 ? -16.262 -46.687 -8.689 1.00 23.52 198 THR A N 1
ATOM 1454 C CA . THR A 1 202 ? -15.542 -47.802 -8.012 1.00 24.72 198 THR A CA 1
ATOM 1455 C C . THR A 1 202 ? -14.275 -47.245 -7.372 1.00 23.87 198 THR A C 1
ATOM 1456 O O . THR A 1 202 ? -13.736 -46.272 -7.885 1.00 23.46 198 THR A O 1
ATOM 1460 N N . ASN A 1 203 ? -13.822 -47.852 -6.288 1.00 24.14 199 ASN A N 1
ATOM 1461 C CA . ASN A 1 203 ? -12.587 -47.419 -5.592 1.00 24.54 199 ASN A CA 1
ATOM 1462 C C . ASN A 1 203 ? -11.473 -48.423 -5.902 1.00 23.98 199 ASN A C 1
ATOM 1463 O O . ASN A 1 203 ? -11.151 -49.262 -5.027 1.00 24.52 199 ASN A O 1
ATOM 1468 N N . ASP A 1 204 ? -10.907 -48.337 -7.106 1.00 21.77 200 ASP A N 1
ATOM 1469 C CA . ASP A 1 204 ? -9.792 -49.207 -7.557 1.00 20.40 200 ASP A CA 1
ATOM 1470 C C . ASP A 1 204 ? -8.446 -48.527 -7.275 1.00 18.57 200 ASP A C 1
ATOM 1471 O O . ASP A 1 204 ? -8.006 -47.721 -8.092 1.00 17.96 200 ASP A O 1
ATOM 1476 N N . ALA A 1 205 ? -7.803 -48.876 -6.163 1.00 17.50 201 ALA A N 1
ATOM 1477 C CA . ALA A 1 205 ? -6.516 -48.294 -5.708 1.00 16.67 201 ALA A CA 1
ATOM 1478 C C . ALA A 1 205 ? -5.443 -48.430 -6.799 1.00 15.91 201 ALA A C 1
ATOM 1479 O O . ALA A 1 205 ? -4.549 -47.567 -6.893 1.00 15.07 201 ALA A O 1
ATOM 1481 N N . THR A 1 206 ? -5.486 -49.507 -7.572 1.00 15.71 202 THR A N 1
ATOM 1482 C CA . THR A 1 206 ? -4.364 -49.829 -8.470 1.00 16.27 202 THR A CA 1
ATOM 1483 C C . THR A 1 206 ? -4.573 -48.991 -9.749 1.00 15.73 202 THR A C 1
ATOM 1484 O O . THR A 1 206 ? -3.586 -48.426 -10.197 1.00 15.28 202 THR A O 1
ATOM 1488 N N . ARG A 1 207 ? -5.808 -48.800 -10.239 1.00 15.40 203 ARG A N 1
ATOM 1489 C CA . ARG A 1 207 ? -6.144 -47.827 -11.327 1.00 14.75 203 ARG A CA 1
ATOM 1490 C C . ARG A 1 207 ? -5.756 -46.408 -10.902 1.00 15.11 203 ARG A C 1
ATOM 1491 O O . ARG A 1 207 ? -5.099 -45.698 -11.702 1.00 15.87 203 ARG A O 1
ATOM 1499 N N . GLN A 1 208 ? -6.143 -46.012 -9.690 1.00 15.06 204 GLN A N 1
ATOM 1500 C CA . GLN A 1 208 ? -5.799 -44.694 -9.089 1.00 15.04 204 GLN A CA 1
ATOM 1501 C C . GLN A 1 208 ? -4.273 -44.513 -9.144 1.00 14.45 204 GLN A C 1
ATOM 1502 O O . GLN A 1 208 ? -3.827 -43.470 -9.645 1.00 13.91 204 GLN A O 1
ATOM 1508 N N . ASP A 1 209 ? -3.509 -45.510 -8.694 1.00 14.68 205 ASP A N 1
ATOM 1509 C CA . ASP A 1 209 ? -2.023 -45.458 -8.675 1.00 15.23 205 ASP A CA 1
ATOM 1510 C C . ASP A 1 209 ? -1.538 -45.313 -10.125 1.00 14.84 205 ASP A C 1
ATOM 1511 O O . ASP A 1 209 ? -0.730 -44.397 -10.373 1.00 14.83 205 ASP A O 1
ATOM 1516 N N . LEU A 1 210 ? -2.046 -46.128 -11.059 1.00 14.37 206 LEU A N 1
ATOM 1517 C CA . LEU A 1 210 ? -1.608 -46.108 -12.486 1.00 14.50 206 LEU A CA 1
ATOM 1518 C C . LEU A 1 210 ? -1.890 -44.728 -13.110 1.00 14.60 206 LEU A C 1
ATOM 1519 O O . LEU A 1 210 ? -0.990 -44.202 -13.837 1.00 14.55 206 LEU A O 1
ATOM 1524 N N . TYR A 1 211 ? -3.064 -44.138 -12.840 1.00 14.49 207 TYR A N 1
ATOM 1525 C CA . TYR A 1 211 ? -3.434 -42.799 -13.372 1.00 14.12 207 TYR A CA 1
ATOM 1526 C C . TYR A 1 211 ? -2.439 -41.751 -12.873 1.00 13.93 207 TYR A C 1
ATOM 1527 O O . TYR A 1 211 ? -1.891 -41.012 -13.706 1.00 13.82 207 TYR A O 1
ATOM 1536 N N . ARG A 1 212 ? -2.235 -41.678 -11.559 1.00 14.72 208 ARG A N 1
ATOM 1537 C CA . ARG A 1 212 ? -1.217 -40.786 -10.924 1.00 15.40 208 ARG A CA 1
ATOM 1538 C C . ARG A 1 212 ? 0.117 -40.956 -11.671 1.00 16.44 208 ARG A C 1
ATOM 1539 O O . ARG A 1 212 ? 0.744 -39.928 -12.056 1.00 15.83 208 ARG A O 1
ATOM 1547 N N . ARG A 1 213 ? 0.526 -42.208 -11.896 1.00 18.33 209 ARG A N 1
ATOM 1548 C CA . ARG A 1 213 ? 1.821 -42.531 -12.550 1.00 20.69 209 ARG A CA 1
ATOM 1549 C C . ARG A 1 213 ? 1.769 -42.032 -14.004 1.00 18.50 209 ARG A C 1
ATOM 1550 O O . ARG A 1 213 ? 2.744 -41.402 -14.435 1.00 18.28 209 ARG A O 1
ATOM 1558 N N . LEU A 1 214 ? 0.644 -42.195 -14.690 1.00 16.64 210 LEU A N 1
ATOM 1559 C CA . LEU A 1 214 ? 0.516 -41.767 -16.102 1.00 17.01 210 LEU A CA 1
ATOM 1560 C C . LEU A 1 214 ? 0.647 -40.241 -16.207 1.00 17.68 210 LEU A C 1
ATOM 1561 O O . LEU A 1 214 ? 1.431 -39.772 -17.055 1.00 17.13 210 LEU A O 1
ATOM 1566 N N . TYR A 1 215 ? -0.114 -39.488 -15.404 1.00 17.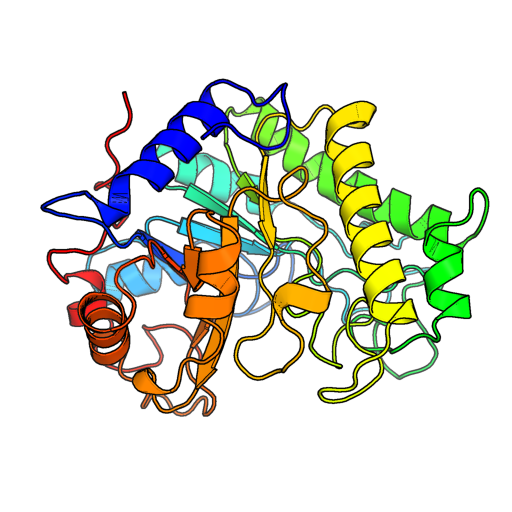76 211 TYR A N 1
ATOM 1567 C CA . TYR A 1 215 ? -0.069 -37.998 -15.355 1.00 17.05 211 TYR A CA 1
ATOM 1568 C C . TYR A 1 215 ? 1.374 -37.527 -15.096 1.00 16.31 211 TYR A C 1
ATOM 1569 O O . TYR A 1 215 ? 1.871 -36.600 -15.776 1.00 15.11 211 TYR A O 1
ATOM 1578 N N . GLN A 1 216 ? 2.045 -38.168 -14.137 1.00 16.56 212 GLN A N 1
ATOM 1579 C CA . GLN A 1 216 ? 3.434 -37.827 -13.744 1.00 16.68 212 GLN A CA 1
ATOM 1580 C C . GLN A 1 216 ? 4.366 -38.096 -14.920 1.00 16.23 212 GLN A C 1
ATOM 1581 O O . GLN A 1 216 ? 5.272 -37.268 -15.151 1.00 16.30 212 GLN A O 1
ATOM 1587 N N . ASP A 1 217 ? 4.119 -39.187 -15.642 1.00 15.63 213 ASP A N 1
ATOM 1588 C CA . ASP A 1 217 ? 4.838 -39.513 -16.894 1.00 15.65 213 ASP A CA 1
ATOM 1589 C C . ASP A 1 217 ? 4.722 -38.328 -17.858 1.00 15.86 213 ASP A C 1
ATOM 1590 O O . ASP A 1 217 ? 5.748 -37.943 -18.441 1.00 16.80 213 ASP A O 1
ATOM 1595 N N . VAL A 1 218 ? 3.528 -37.752 -18.019 1.00 15.29 214 VAL A N 1
ATOM 1596 C CA . VAL A 1 218 ? 3.308 -36.648 -18.999 1.00 14.77 214 VAL A CA 1
ATOM 1597 C C . VAL A 1 218 ? 4.084 -35.437 -18.503 1.00 14.30 214 VAL A C 1
ATOM 1598 O O . VAL A 1 218 ? 4.779 -34.795 -19.302 1.00 13.00 214 VAL A O 1
ATOM 1602 N N . PHE A 1 219 ? 3.923 -35.153 -17.218 1.00 14.83 215 PHE A N 1
ATOM 1603 C CA . PHE A 1 219 ? 4.557 -34.003 -16.539 1.00 15.49 215 PHE A CA 1
ATOM 1604 C C . PHE A 1 219 ? 6.069 -34.043 -16.806 1.00 15.42 215 PHE A C 1
ATOM 1605 O O . PHE A 1 219 ? 6.545 -33.076 -17.396 1.00 16.27 215 PHE A O 1
ATOM 1613 N N . SER A 1 220 ? 6.799 -35.093 -16.418 1.00 15.80 216 SER A N 1
ATOM 1614 C CA . SER A 1 220 ? 8.282 -35.098 -16.536 1.00 16.79 216 SER A CA 1
ATOM 1615 C C . SER A 1 220 ? 8.685 -35.139 -18.002 1.00 16.47 216 SER A C 1
ATOM 1616 O O . SER A 1 220 ? 9.666 -34.475 -18.343 1.00 18.36 216 SER A O 1
ATOM 1619 N N . TYR A 1 221 ? 7.965 -35.857 -18.853 1.00 16.47 217 TYR A N 1
ATOM 1620 C CA . TYR A 1 221 ? 8.318 -35.917 -20.297 1.00 16.38 217 TYR A CA 1
ATOM 1621 C C . TYR A 1 221 ? 8.312 -34.478 -20.824 1.00 17.04 217 TYR A C 1
ATOM 1622 O O . TYR A 1 221 ? 9.287 -34.024 -21.462 1.00 18.22 217 TYR A O 1
ATOM 1631 N N . PHE A 1 222 ? 7.250 -33.753 -20.508 1.00 17.08 218 PHE A N 1
ATOM 1632 C CA . PHE A 1 222 ? 7.011 -32.390 -21.026 1.00 17.95 218 PHE A CA 1
ATOM 1633 C C . PHE A 1 222 ? 7.941 -31.413 -20.314 1.00 18.47 218 PHE A C 1
ATOM 1634 O O . PHE A 1 222 ? 8.469 -30.502 -20.984 1.00 18.87 218 PHE A O 1
ATOM 1642 N N . VAL A 1 223 ? 8.165 -31.601 -19.016 1.00 18.60 219 VAL A N 1
ATOM 1643 C CA . VAL A 1 223 ? 8.926 -30.607 -18.194 1.00 19.45 219 VAL A CA 1
ATOM 1644 C C . VAL A 1 223 ? 10.436 -30.738 -18.461 1.00 18.97 219 VAL A C 1
ATOM 1645 O O . VAL A 1 223 ? 11.088 -29.711 -18.702 1.00 17.70 219 VAL A O 1
ATOM 1649 N N . ASN A 1 224 ? 10.952 -31.961 -18.490 1.00 19.40 220 ASN A N 1
ATOM 1650 C CA . ASN A 1 224 ? 12.398 -32.249 -18.681 1.00 20.68 220 ASN A CA 1
ATOM 1651 C C . ASN A 1 224 ? 12.699 -32.325 -20.181 1.00 21.71 220 ASN A C 1
ATOM 1652 O O . ASN A 1 224 ? 13.076 -31.257 -20.755 1.00 27.86 220 ASN A O 1
ATOM 1657 N N . THR A 1 225 ? 12.409 -33.458 -20.812 1.00 19.86 221 THR A N 1
ATOM 1658 C CA . THR A 1 225 ? 12.688 -33.732 -22.240 1.00 19.03 221 THR A CA 1
ATOM 1659 C C . THR A 1 225 ? 12.239 -32.585 -23.152 1.00 18.86 221 THR A C 1
ATOM 1660 O O . THR A 1 225 ? 12.981 -32.284 -24.066 1.00 20.20 221 THR A O 1
ATOM 1664 N N . LYS A 1 226 ? 11.056 -32.000 -22.970 1.00 18.64 222 LYS A N 1
ATOM 1665 C CA . LYS A 1 226 ? 10.447 -31.122 -24.011 1.00 17.30 222 LYS A CA 1
ATOM 1666 C C . LYS A 1 226 ? 10.560 -29.653 -23.613 1.00 17.07 222 LYS A C 1
ATOM 1667 O O . LYS A 1 226 ? 10.234 -28.807 -24.447 1.00 16.60 222 LYS A O 1
ATOM 1673 N N . GLY A 1 227 ? 11.066 -29.365 -22.415 1.00 18.30 223 GLY A N 1
ATOM 1674 C CA . GLY A 1 227 ? 11.307 -27.987 -21.951 1.00 19.14 223 GLY A CA 1
ATOM 1675 C C . GLY A 1 227 ? 10.089 -27.114 -22.181 1.00 18.89 223 GLY A C 1
ATOM 1676 O O . GLY A 1 227 ? 10.235 -26.030 -22.748 1.00 19.79 223 GLY A O 1
ATOM 1677 N N . LEU A 1 228 ? 8.913 -27.585 -21.771 1.00 19.73 224 LEU A N 1
ATOM 1678 C CA . LEU A 1 228 ? 7.617 -26.868 -21.934 1.00 19.97 224 LEU A CA 1
ATOM 1679 C C . LEU A 1 228 ? 7.364 -26.004 -20.683 1.00 20.36 224 LEU A C 1
ATOM 1680 O O . LEU A 1 228 ? 6.620 -26.421 -19.765 1.00 20.22 224 LEU A O 1
ATOM 1685 N N . THR A 1 229 ? 8.008 -24.837 -20.674 1.00 20.20 225 THR A N 1
ATOM 1686 C CA . THR A 1 229 ? 8.079 -23.858 -19.564 1.00 20.69 225 THR A CA 1
ATOM 1687 C C . THR A 1 229 ? 6.772 -23.057 -19.458 1.00 21.55 225 THR A C 1
ATOM 1688 O O . THR A 1 229 ? 6.584 -22.376 -18.423 1.00 25.82 225 THR A O 1
ATOM 1692 N N . ASN A 1 230 ? 5.899 -23.131 -20.466 1.00 19.47 226 ASN A N 1
ATOM 1693 C CA . ASN A 1 230 ? 4.745 -22.206 -20.632 1.00 18.92 226 ASN A CA 1
ATOM 1694 C C . ASN A 1 230 ? 3.435 -22.831 -20.110 1.00 17.88 226 ASN A C 1
ATOM 1695 O O . ASN A 1 230 ? 2.362 -22.186 -20.260 1.00 17.92 226 ASN A O 1
ATOM 1700 N N . LEU A 1 231 ? 3.496 -24.038 -19.542 1.00 16.65 227 LEU A N 1
ATOM 1701 C CA . LEU A 1 231 ? 2.291 -24.824 -19.175 1.00 15.72 227 LEU A CA 1
ATOM 1702 C C . LEU A 1 231 ? 1.957 -24.597 -17.705 1.00 15.38 227 LEU A C 1
ATOM 1703 O O . LEU A 1 231 ? 2.901 -24.588 -16.866 1.00 15.35 227 LEU A O 1
ATOM 1708 N N . LEU A 1 232 ? 0.664 -24.356 -17.466 1.00 14.88 228 LEU A N 1
ATOM 1709 C CA . LEU A 1 232 ? -0.011 -24.405 -16.149 1.00 14.89 228 LEU A CA 1
ATOM 1710 C C . LEU A 1 232 ? -0.942 -25.623 -16.191 1.00 14.51 228 LEU A C 1
ATOM 1711 O O . LEU A 1 232 ? -1.828 -25.691 -17.062 1.00 13.94 228 LEU A O 1
ATOM 1716 N N . TRP A 1 233 ? -0.638 -26.606 -15.345 1.00 14.36 229 TRP A N 1
ATOM 1717 C CA . TRP A 1 233 ? -1.154 -27.994 -15.398 1.00 14.39 229 TRP A CA 1
ATOM 1718 C C . TRP A 1 233 ? -2.512 -28.063 -14.700 1.00 14.66 229 TRP A C 1
ATOM 1719 O O . TRP A 1 233 ? -2.540 -27.847 -13.479 1.00 15.44 229 TRP A O 1
ATOM 1730 N N . VAL A 1 234 ? -3.586 -28.346 -15.445 1.00 14.02 230 VAL A N 1
ATOM 1731 C CA . VAL A 1 234 ? -4.974 -28.471 -14.908 1.00 13.50 230 VAL A CA 1
ATOM 1732 C C . VAL A 1 234 ? -5.326 -29.942 -14.628 1.00 13.28 230 VAL A C 1
ATOM 1733 O O . VAL A 1 234 ? -5.217 -30.788 -15.552 1.00 13.10 230 VAL A O 1
ATOM 1737 N N . PHE A 1 235 ? -5.784 -30.208 -13.399 1.00 12.75 231 PHE A N 1
ATOM 1738 C CA . PHE A 1 235 ? -6.303 -31.508 -12.913 1.00 12.03 231 PHE A CA 1
ATOM 1739 C C . PHE A 1 235 ? -7.818 -31.359 -12.700 1.00 11.33 231 PHE A C 1
ATOM 1740 O O . PHE A 1 235 ? -8.229 -30.811 -11.684 1.00 11.12 231 PHE A O 1
ATOM 1748 N N . SER A 1 236 ? -8.627 -31.842 -13.643 1.00 10.87 232 SER A N 1
ATOM 1749 C CA . SER A 1 236 ? -10.086 -31.608 -13.712 0.50 10.40 232 SER A CA 1
ATOM 1750 C C . SER A 1 236 ? -10.815 -32.944 -13.758 1.00 10.84 232 SER A C 1
ATOM 1751 O O . SER A 1 236 ? -11.093 -33.469 -14.822 1.00 11.41 232 SER A O 1
ATOM 1754 N N . PRO A 1 237 ? -11.145 -33.563 -12.613 1.00 11.10 233 PRO A N 1
ATOM 1755 C CA . PRO A 1 237 ? -12.091 -34.671 -12.593 1.00 11.54 233 PRO A CA 1
ATOM 1756 C C . PRO A 1 237 ? -13.514 -34.273 -12.992 1.00 11.78 233 PRO A C 1
ATOM 1757 O O . PRO A 1 237 ? -13.814 -33.091 -13.095 1.00 11.47 233 PRO A O 1
ATOM 1761 N N . ASP A 1 238 ? -14.368 -35.282 -13.158 1.00 12.39 234 ASP A N 1
ATOM 1762 C CA . ASP A 1 238 ? -15.810 -35.081 -13.429 1.00 12.77 234 ASP A CA 1
ATOM 1763 C C . ASP A 1 238 ? -16.507 -34.761 -12.113 1.00 13.18 234 ASP A C 1
ATOM 1764 O O . ASP A 1 238 ? -16.301 -35.514 -11.144 1.00 13.30 234 ASP A O 1
ATOM 1769 N N . ALA A 1 239 ? -17.333 -33.717 -12.103 1.00 13.70 235 ALA A N 1
ATOM 1770 C CA . ALA A 1 239 ? -18.099 -33.271 -10.916 1.00 14.21 235 ALA A CA 1
ATOM 1771 C C . ALA A 1 239 ? -19.164 -34.319 -10.547 1.00 14.80 235 ALA A C 1
ATOM 1772 O O . ALA A 1 239 ? -19.559 -34.375 -9.356 1.00 14.87 235 ALA A O 1
ATOM 1774 N N . ASN A 1 240 ? -19.597 -35.151 -11.497 1.00 15.30 236 ASN A N 1
ATOM 1775 C CA . ASN A 1 240 ? -20.745 -36.073 -11.279 1.00 16.17 236 ASN A CA 1
ATOM 1776 C C . ASN A 1 240 ? -20.243 -37.506 -11.054 1.00 15.67 236 ASN A C 1
ATOM 1777 O O . ASN A 1 240 ? -21.023 -38.442 -11.270 1.00 14.67 236 ASN A O 1
ATOM 1782 N N . ARG A 1 241 ? -18.998 -37.661 -10.597 1.00 15.99 237 ARG A N 1
ATOM 1783 C CA . ARG A 1 241 ? -18.423 -38.967 -10.183 1.00 16.50 237 ARG A CA 1
ATOM 1784 C C . ARG A 1 241 ? -17.669 -38.812 -8.866 1.00 16.53 237 ARG A C 1
ATOM 1785 O O . ARG A 1 241 ? -17.305 -37.688 -8.505 1.00 17.49 237 ARG A O 1
ATOM 1793 N N . ASP A 1 242 ? -17.439 -39.933 -8.197 1.00 16.34 238 ASP A N 1
ATOM 1794 C CA . ASP A 1 242 ? -16.846 -39.988 -6.841 1.00 16.77 238 ASP A CA 1
ATOM 1795 C C . ASP A 1 242 ? -15.323 -40.102 -6.991 1.00 16.86 238 ASP A C 1
ATOM 1796 O O . ASP A 1 242 ? -14.814 -40.140 -8.141 1.00 17.68 238 ASP A O 1
ATOM 1801 N N . HIS A 1 243 ? -14.629 -40.141 -5.862 1.00 16.61 239 HIS A N 1
ATOM 1802 C CA . HIS A 1 243 ? -13.181 -40.436 -5.748 1.00 17.33 239 HIS A CA 1
ATOM 1803 C C . HIS A 1 243 ? -12.403 -39.386 -6.545 1.00 17.45 239 HIS A C 1
ATOM 1804 O O . HIS A 1 243 ? -11.302 -39.686 -7.051 1.00 18.74 239 HIS A O 1
ATOM 1811 N N . LYS A 1 244 ? -12.921 -38.160 -6.571 1.00 16.40 240 LYS A N 1
ATOM 1812 C CA . LYS A 1 244 ? -12.366 -37.058 -7.393 1.00 16.32 240 LYS A CA 1
ATOM 1813 C C . LYS A 1 244 ? -10.854 -36.909 -7.157 1.00 15.79 240 LYS A C 1
ATOM 1814 O O . LYS A 1 244 ? -10.101 -36.947 -8.151 1.00 16.74 240 LYS A O 1
ATOM 1820 N N . THR A 1 245 ? -10.412 -36.746 -5.908 1.00 14.40 241 THR A N 1
ATOM 1821 C CA . THR A 1 245 ? -8.976 -36.527 -5.578 1.00 13.96 241 THR A CA 1
ATOM 1822 C C . THR A 1 245 ? -8.210 -37.849 -5.423 1.00 13.81 241 THR A C 1
ATOM 1823 O O . THR A 1 245 ? -6.966 -37.767 -5.276 1.00 14.54 241 THR A O 1
ATOM 1827 N N . ALA A 1 246 ? -8.857 -39.018 -5.494 1.00 13.27 242 ALA A N 1
ATOM 1828 C CA . ALA A 1 246 ? -8.133 -40.309 -5.466 0.50 13.23 242 ALA A CA 1
ATOM 1829 C C . ALA A 1 246 ? -7.162 -40.350 -6.645 1.00 13.31 242 ALA A C 1
ATOM 1830 O O . ALA A 1 246 ? -6.215 -41.113 -6.541 1.00 13.92 242 ALA A O 1
ATOM 1832 N N . TYR A 1 247 ? -7.379 -39.548 -7.704 1.00 13.22 243 TYR A N 1
ATOM 1833 C CA . TYR A 1 247 ? -6.566 -39.548 -8.954 1.00 12.85 243 TYR A CA 1
ATOM 1834 C C . TYR A 1 247 ? -5.520 -38.426 -8.945 1.00 12.68 243 TYR A C 1
ATOM 1835 O O . TYR A 1 247 ? -4.750 -38.321 -9.928 1.00 11.95 243 TYR A O 1
ATOM 1844 N N . TYR A 1 248 ? -5.449 -37.639 -7.869 1.00 13.07 244 TYR A N 1
ATOM 1845 C CA . TYR A 1 248 ? -4.579 -36.431 -7.785 1.00 13.49 244 TYR A CA 1
ATOM 1846 C C . TYR A 1 248 ? -3.117 -36.855 -7.745 1.00 13.04 244 TYR A C 1
ATOM 1847 O O . TYR A 1 248 ? -2.709 -37.602 -6.865 1.00 12.78 244 TYR A O 1
ATOM 1856 N N . PRO A 1 249 ? -2.291 -36.441 -8.725 1.00 13.19 245 PRO A N 1
ATOM 1857 C CA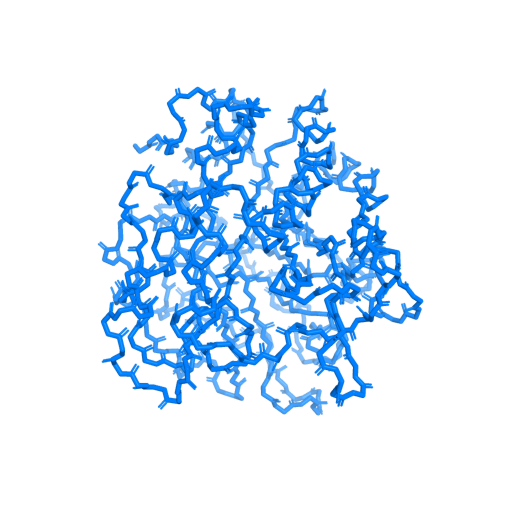 . PRO A 1 249 ? -0.877 -36.805 -8.720 1.00 13.28 245 PRO A CA 1
ATOM 1858 C C . PRO A 1 249 ? -0.023 -36.097 -7.653 1.00 13.65 245 PRO A C 1
ATOM 1859 O O . PRO A 1 249 ? 1.094 -36.526 -7.474 1.00 14.65 245 PRO A O 1
ATOM 1863 N N . GLY A 1 250 ? -0.515 -35.030 -7.016 1.00 13.53 246 GLY A N 1
ATOM 1864 C CA . GLY A 1 250 ? 0.192 -34.358 -5.909 1.00 13.92 246 GLY A CA 1
ATOM 1865 C C . GLY A 1 250 ? 0.525 -32.914 -6.229 1.00 14.26 246 GLY A C 1
ATOM 1866 O O . GLY A 1 250 ? 0.640 -32.588 -7.411 1.00 14.41 246 GLY A O 1
ATOM 1867 N N . ALA A 1 251 ? 0.699 -32.085 -5.198 1.00 14.96 247 ALA A N 1
ATOM 1868 C CA . ALA A 1 251 ? 0.889 -30.615 -5.294 1.00 15.08 247 ALA A CA 1
ATOM 1869 C C . ALA A 1 251 ? 2.043 -30.274 -6.254 1.00 15.50 247 ALA A C 1
ATOM 1870 O O . ALA A 1 251 ? 2.006 -29.179 -6.829 1.00 15.81 247 ALA A O 1
ATOM 1872 N N . GLY A 1 252 ? 3.026 -31.169 -6.438 1.00 16.04 248 GLY A N 1
ATOM 1873 C CA . GLY A 1 252 ? 4.219 -30.933 -7.285 1.00 16.01 248 GLY A CA 1
ATOM 1874 C C . GLY A 1 252 ? 3.953 -31.048 -8.785 1.00 16.08 248 GLY A C 1
ATOM 1875 O O . GLY A 1 252 ? 4.861 -30.692 -9.577 1.00 15.91 248 GLY A O 1
ATOM 1876 N N . TYR A 1 253 ? 2.763 -31.511 -9.174 1.00 16.58 249 TYR A N 1
ATOM 1877 C CA . TYR A 1 253 ? 2.403 -31.887 -10.567 1.00 17.47 249 TYR A CA 1
ATOM 1878 C C . TYR A 1 253 ? 1.238 -31.054 -11.109 1.00 17.15 249 TYR A C 1
ATOM 1879 O O . TYR A 1 253 ? 0.913 -31.208 -12.316 1.00 17.85 249 TYR A O 1
ATOM 1888 N N . VAL A 1 254 ? 0.635 -30.207 -10.266 1.00 15.86 250 VAL A N 1
ATOM 1889 C CA . VAL A 1 254 ? -0.686 -29.578 -10.540 1.00 14.84 250 VAL A CA 1
ATOM 1890 C C . VAL A 1 254 ? -0.601 -28.103 -10.195 1.00 14.03 250 VAL A C 1
ATOM 1891 O O . VAL A 1 254 ? -0.145 -27.798 -9.098 1.00 13.36 250 VAL A O 1
ATOM 1895 N N . ASP A 1 255 ? -1.054 -27.252 -11.115 1.00 13.73 251 ASP A N 1
ATOM 1896 C CA . ASP A 1 255 ? -1.106 -25.776 -10.956 1.00 13.74 251 ASP A CA 1
ATOM 1897 C C . ASP A 1 255 ? -2.545 -25.308 -10.664 1.00 13.73 251 ASP A C 1
ATOM 1898 O O . ASP A 1 255 ? -2.716 -24.461 -9.774 1.00 13.46 251 ASP A O 1
ATOM 1903 N N . ILE A 1 256 ? -3.545 -25.865 -11.351 1.00 13.86 252 ILE A N 1
ATOM 1904 C CA . ILE A 1 256 ? -4.962 -25.417 -11.286 1.00 13.99 252 ILE A CA 1
ATOM 1905 C C . ILE A 1 256 ? -5.841 -26.629 -11.001 1.00 14.30 252 ILE A C 1
ATOM 1906 O O . ILE A 1 256 ? -5.708 -27.646 -11.722 1.00 14.16 252 ILE A O 1
ATOM 1911 N N . ALA A 1 257 ? -6.731 -26.495 -10.019 1.00 14.56 253 ALA A N 1
ATOM 1912 C CA . ALA A 1 257 ? -7.770 -27.490 -9.682 1.00 14.62 253 ALA A CA 1
ATOM 1913 C C . ALA A 1 257 ? -9.005 -27.210 -10.544 1.00 15.11 253 ALA A C 1
ATOM 1914 O O . ALA A 1 257 ? -9.470 -26.063 -10.581 1.00 16.85 253 ALA A O 1
ATOM 1916 N N . GLY A 1 258 ? -9.524 -28.223 -11.223 1.00 15.03 254 GLY A N 1
ATOM 1917 C CA . GLY A 1 258 ? -10.669 -28.085 -12.133 1.00 14.87 254 GLY A CA 1
ATOM 1918 C C . GLY A 1 258 ? -11.755 -29.071 -11.770 1.00 14.97 254 GLY A C 1
ATOM 1919 O O . GLY A 1 258 ? -11.431 -30.103 -11.144 1.00 14.76 254 GLY A O 1
ATOM 1920 N N . LEU A 1 259 ? -13.004 -28.737 -12.103 1.00 15.03 255 LEU A N 1
ATOM 1921 C CA . LEU A 1 259 ? -14.077 -29.744 -12.308 1.00 15.06 255 LEU A CA 1
ATOM 1922 C C . LEU A 1 259 ? -14.697 -29.522 -13.687 1.00 14.20 255 LEU A C 1
ATOM 1923 O O . LEU A 1 259 ? -14.755 -28.342 -14.119 1.00 13.75 255 LEU A O 1
ATOM 1928 N N . ASP A 1 260 ? -15.020 -30.629 -14.369 1.00 13.88 256 ASP A N 1
ATOM 1929 C CA . ASP A 1 260 ? -15.930 -30.700 -15.545 1.00 14.07 256 ASP A CA 1
ATOM 1930 C C . ASP A 1 260 ? -17.355 -30.909 -14.989 1.00 14.14 256 ASP A C 1
ATOM 1931 O O . ASP A 1 260 ? -17.593 -31.926 -14.312 1.00 14.11 256 ASP A O 1
ATOM 1936 N N . PHE A 1 261 ? -18.260 -29.951 -15.200 1.00 14.12 257 PHE A N 1
ATOM 1937 C CA . PHE A 1 261 ? -19.540 -29.824 -14.454 1.00 14.33 257 PHE A CA 1
ATOM 1938 C C . PHE A 1 261 ? -20.707 -29.680 -15.431 1.00 14.26 257 PHE A C 1
ATOM 1939 O O . PHE A 1 261 ? -20.940 -28.556 -15.899 1.00 14.07 257 PHE A O 1
ATOM 1947 N N . TYR A 1 262 ? -21.393 -30.788 -15.713 1.00 14.44 258 TYR A N 1
ATOM 1948 C CA . TYR A 1 262 ? -22.642 -30.853 -16.514 1.00 15.10 258 TYR A CA 1
ATOM 1949 C C . TYR A 1 262 ? -23.816 -31.227 -15.593 1.00 15.45 258 TYR A C 1
ATOM 1950 O O . TYR A 1 262 ? -23.719 -32.209 -14.841 1.00 14.65 258 TYR A O 1
ATOM 1959 N N . THR A 1 263 ? -24.889 -30.444 -15.634 1.00 16.16 259 THR A N 1
ATOM 1960 C CA . THR A 1 263 ? -26.063 -30.601 -14.735 1.00 17.80 259 THR A CA 1
ATOM 1961 C C . THR A 1 263 ? -27.223 -29.784 -15.296 1.00 19.14 259 THR A C 1
ATOM 1962 O O . THR A 1 263 ? -26.940 -28.851 -16.082 1.00 20.34 259 THR A O 1
ATOM 1966 N N . ASP A 1 264 ? -28.461 -30.094 -14.910 1.00 20.04 260 ASP A N 1
ATOM 1967 C CA . ASP A 1 264 ? -29.629 -29.255 -15.289 1.00 21.57 260 ASP A CA 1
ATOM 1968 C C . ASP A 1 264 ? -29.892 -28.219 -14.181 1.00 22.39 260 ASP A C 1
ATOM 1969 O O . ASP A 1 264 ? -30.566 -27.227 -14.469 1.00 23.03 260 ASP A O 1
ATOM 1974 N N . ASN A 1 265 ? -29.265 -28.373 -13.016 1.00 22.76 261 ASN A N 1
ATOM 1975 C CA . ASN A 1 265 ? -29.397 -27.469 -11.847 1.00 23.60 261 ASN A CA 1
ATOM 1976 C C . ASN A 1 265 ? -28.001 -27.052 -11.386 1.00 23.06 261 ASN A C 1
ATOM 1977 O O . ASN A 1 265 ? -27.299 -27.826 -10.729 1.00 23.88 261 ASN A O 1
ATOM 1982 N N . PRO A 1 266 ? -27.538 -25.851 -11.794 1.00 22.21 262 PRO A N 1
ATOM 1983 C CA . PRO A 1 266 ? -26.212 -25.339 -11.429 1.00 21.32 262 PRO A CA 1
ATOM 1984 C C . PRO A 1 266 ? -25.806 -25.306 -9.945 1.00 21.81 262 PRO A C 1
ATOM 1985 O O . PRO A 1 266 ? -24.629 -25.393 -9.653 1.00 20.22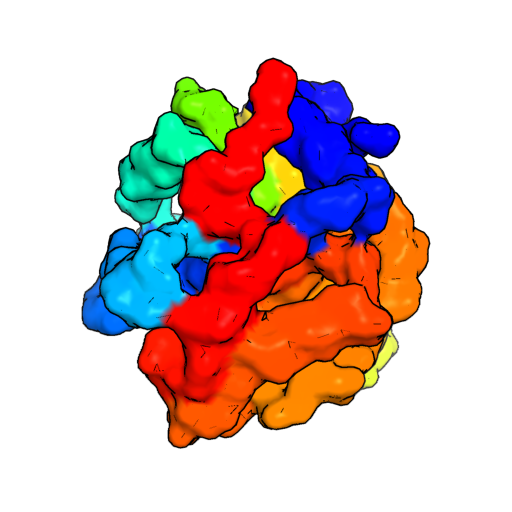 262 PRO A O 1
ATOM 1989 N N . ALA A 1 267 ? -26.770 -25.203 -9.034 1.00 22.27 263 ALA A N 1
ATOM 1990 C CA . ALA A 1 267 ? -26.548 -25.220 -7.566 1.00 22.94 263 ALA A CA 1
ATOM 1991 C C . ALA A 1 267 ? -26.066 -26.589 -7.057 1.00 21.66 263 ALA A C 1
ATOM 1992 O O . ALA A 1 267 ? -25.511 -26.612 -5.955 1.00 21.61 263 ALA A O 1
ATOM 1994 N N . SER A 1 268 ? -26.265 -27.672 -7.820 1.00 22.36 264 SER A N 1
ATOM 1995 C CA . SER A 1 268 ? -26.046 -29.097 -7.423 1.00 22.17 264 SER A CA 1
ATOM 1996 C C . SER A 1 268 ? -24.562 -29.522 -7.474 1.00 21.67 264 SER A C 1
ATOM 1997 O O . SER A 1 268 ? -24.309 -30.714 -7.267 1.00 23.45 264 SER A O 1
ATOM 2000 N N . LEU A 1 269 ? -23.614 -28.614 -7.729 1.00 19.58 265 LEU A N 1
ATOM 2001 C CA . LEU A 1 269 ? -22.157 -28.917 -7.796 1.00 19.12 265 LEU A CA 1
ATOM 2002 C C . LEU A 1 269 ? -21.699 -29.662 -6.540 1.00 18.73 265 LEU A C 1
ATOM 2003 O O . LEU A 1 269 ? -21.850 -29.126 -5.441 1.00 18.83 265 LEU A O 1
ATOM 2008 N N . SER A 1 270 ? -21.108 -30.841 -6.715 1.00 19.29 266 SER A N 1
ATOM 2009 C CA . SER A 1 270 ? -20.390 -31.575 -5.643 1.00 19.44 266 SER A CA 1
ATOM 2010 C C . SER A 1 270 ? -18.902 -31.677 -6.029 1.00 18.07 266 SER A C 1
ATOM 2011 O O . SER A 1 270 ? -18.604 -31.561 -7.240 1.00 16.51 266 SER A O 1
ATOM 2014 N N . GLY A 1 271 ? -18.013 -31.766 -5.024 1.00 16.33 267 GLY A N 1
ATOM 2015 C CA . GLY A 1 271 ? -16.547 -31.772 -5.187 1.00 15.54 267 GLY A CA 1
ATOM 2016 C C . GLY A 1 271 ? -15.880 -30.442 -4.820 1.00 15.20 267 GLY A C 1
ATOM 2017 O O . GLY A 1 271 ? -14.650 -30.442 -4.675 1.00 14.29 267 GLY A O 1
ATOM 2018 N N . TYR A 1 272 ? -16.629 -29.347 -4.641 1.00 14.84 268 TYR A N 1
ATOM 2019 C CA . TYR A 1 272 ? -16.064 -27.986 -4.436 1.00 15.30 268 TYR A CA 1
ATOM 2020 C C . TYR A 1 272 ? -15.031 -27.980 -3.302 1.00 15.66 268 TYR A C 1
ATOM 2021 O O . TYR A 1 272 ? -13.870 -27.577 -3.533 1.00 15.98 268 TYR A O 1
ATOM 2030 N N . ASP A 1 273 ? -15.418 -28.359 -2.088 1.00 16.49 269 ASP A N 1
ATOM 2031 C CA . ASP A 1 273 ? -14.501 -28.267 -0.917 1.00 17.04 269 ASP A CA 1
ATOM 2032 C C . ASP A 1 273 ? -13.418 -29.339 -1.024 1.00 16.05 269 ASP A C 1
ATOM 2033 O O . ASP A 1 273 ? -12.276 -29.041 -0.697 1.00 16.38 269 ASP A O 1
ATOM 2038 N N . GLU A 1 274 ? -13.745 -30.532 -1.494 1.00 15.71 270 GLU A N 1
ATOM 2039 C CA . GLU A 1 274 ? -12.706 -31.553 -1.788 1.00 16.41 270 GLU A CA 1
ATOM 2040 C C . GLU A 1 274 ? -11.585 -30.905 -2.624 1.00 16.38 270 GLU A C 1
ATOM 2041 O O . GLU A 1 274 ? -10.394 -31.053 -2.278 1.00 17.54 270 GLU A O 1
ATOM 2047 N N . MET A 1 275 ? -11.953 -30.165 -3.660 1.00 15.85 271 MET A N 1
ATOM 2048 C CA . MET A 1 275 ? -11.001 -29.665 -4.676 1.00 16.56 271 MET A CA 1
ATOM 2049 C C . MET A 1 275 ? -10.272 -28.423 -4.163 1.00 16.02 271 MET A C 1
ATOM 2050 O O . MET A 1 275 ? -9.110 -28.233 -4.535 1.00 16.07 271 MET A O 1
ATOM 2055 N N . LEU A 1 276 ? -10.947 -27.583 -3.382 1.00 16.35 272 LEU A N 1
ATOM 2056 C CA . LEU A 1 276 ? -10.332 -26.406 -2.708 1.00 16.21 272 LEU A CA 1
ATOM 2057 C C . LEU A 1 276 ? -9.196 -26.898 -1.790 1.00 16.24 272 LEU A C 1
ATOM 2058 O O . LEU A 1 276 ? -8.221 -26.142 -1.574 1.00 15.68 272 LEU A O 1
ATOM 2063 N N . GLY A 1 277 ? -9.295 -28.151 -1.333 1.00 16.60 273 GLY A N 1
ATOM 2064 C CA . GLY A 1 277 ? -8.303 -28.833 -0.481 1.00 17.52 273 GLY A CA 1
ATOM 2065 C C . GLY A 1 277 ? -6.925 -28.876 -1.103 1.00 17.89 273 GLY A C 1
ATOM 2066 O O . GLY A 1 277 ? -5.942 -28.892 -0.338 1.00 18.80 273 GLY A O 1
ATOM 2067 N N . LEU A 1 278 ? -6.852 -28.897 -2.434 1.00 18.11 274 LEU A N 1
ATOM 2068 C CA . LEU A 1 278 ? -5.570 -28.934 -3.188 1.00 18.49 274 LEU A CA 1
ATOM 2069 C C . LEU A 1 278 ? -4.819 -27.617 -2.991 1.00 18.38 274 LEU A C 1
ATOM 2070 O O . LEU A 1 278 ? -3.604 -27.602 -3.261 1.00 18.41 274 LEU A O 1
ATOM 2075 N N . ASN A 1 279 ? -5.529 -26.563 -2.581 1.00 18.64 275 ASN A N 1
ATOM 2076 C CA . ASN A 1 279 ? -4.962 -25.213 -2.320 1.00 19.74 275 ASN A CA 1
ATOM 2077 C C . ASN A 1 279 ? -4.404 -24.655 -3.636 1.00 19.01 275 ASN A C 1
ATOM 2078 O O . ASN A 1 279 ? -3.279 -24.084 -3.649 1.00 19.30 275 ASN A O 1
ATOM 2083 N N . LYS A 1 280 ? -5.165 -24.833 -4.708 1.00 17.85 276 LYS A N 1
ATOM 2084 C CA . LYS A 1 280 ? -4.806 -24.348 -6.060 1.00 16.86 276 LYS A CA 1
ATOM 2085 C C . LYS A 1 280 ? -5.931 -23.469 -6.563 1.00 15.47 276 LYS A C 1
ATOM 2086 O O . LYS A 1 280 ? -7.069 -23.677 -6.176 1.00 14.05 276 LYS A O 1
ATOM 2092 N N . PRO A 1 281 ? -5.640 -22.485 -7.441 1.00 15.25 277 PRO A N 1
ATOM 2093 C CA . PRO A 1 281 ? -6.690 -21.823 -8.197 1.00 15.10 277 PRO A CA 1
ATOM 2094 C C . PRO A 1 281 ? -7.644 -22.881 -8.792 1.00 14.81 277 PRO A C 1
ATOM 2095 O O . PRO A 1 281 ? -7.224 -23.907 -9.334 1.00 13.82 277 PRO A O 1
ATOM 2099 N N . PHE A 1 282 ? -8.936 -22.641 -8.590 1.00 14.65 278 PHE A N 1
ATOM 2100 C CA . PHE A 1 282 ? -10.023 -23.579 -8.939 1.00 14.65 278 PHE A CA 1
ATOM 2101 C C . PHE A 1 282 ? -10.878 -22.967 -10.055 1.00 15.15 278 PHE A C 1
ATOM 2102 O O . PHE A 1 282 ? -11.251 -21.763 -10.004 1.00 16.60 278 PHE A O 1
ATOM 2110 N N . GLY A 1 283 ? -11.170 -23.781 -11.063 1.00 14.94 279 GLY A N 1
ATOM 2111 C CA . GLY A 1 283 ? -12.018 -23.388 -12.197 1.00 14.42 279 GLY A CA 1
ATOM 2112 C C . GLY A 1 283 ? -12.966 -24.500 -12.567 1.00 13.85 279 GLY A C 1
ATOM 2113 O O . GLY A 1 283 ? -12.639 -25.685 -12.337 1.00 13.13 279 GLY A O 1
ATOM 2114 N N . LEU A 1 284 ? -14.125 -24.106 -13.072 1.00 13.76 280 LEU A N 1
ATOM 2115 C CA . LEU A 1 284 ? -15.051 -24.999 -13.797 1.00 13.82 280 LEU A CA 1
ATOM 2116 C C . LEU A 1 284 ? -14.612 -24.982 -15.257 1.00 13.45 280 LEU A C 1
ATOM 2117 O O . LEU A 1 284 ? -15.113 -24.182 -16.050 1.00 12.76 280 LEU A O 1
ATOM 2122 N N . VAL A 1 285 ? -13.641 -25.824 -15.575 1.00 13.56 281 VAL A N 1
ATOM 2123 C CA . VAL A 1 285 ? -12.894 -25.740 -16.861 1.00 13.12 281 VAL A CA 1
ATOM 2124 C C . VAL A 1 285 ? -13.704 -26.418 -17.972 1.00 12.96 281 VAL A C 1
ATOM 2125 O O . VAL A 1 285 ? -13.344 -26.288 -19.173 1.00 12.95 281 VAL A O 1
ATOM 2129 N N . GLU A 1 286 ? -14.807 -27.057 -17.610 1.00 13.24 282 GLU A N 1
ATOM 2130 C CA . GLU A 1 286 ? -15.770 -27.562 -18.611 1.00 14.47 282 GLU A CA 1
ATOM 2131 C C . GLU A 1 286 ? -17.163 -27.503 -17.982 1.00 15.27 282 GLU A C 1
ATOM 2132 O O . GLU A 1 286 ? -17.312 -27.940 -16.838 1.00 16.84 282 GLU A O 1
ATOM 2138 N N . VAL A 1 287 ? -18.132 -26.936 -18.700 1.00 15.90 283 VAL A N 1
ATOM 2139 C CA . VAL A 1 287 ? -19.445 -26.502 -18.145 1.00 15.72 283 VAL A CA 1
ATOM 2140 C C . VAL A 1 287 ? -20.523 -26.600 -19.234 1.00 15.47 283 VAL A C 1
ATOM 2141 O O . VAL A 1 287 ? -20.220 -26.407 -20.410 1.00 14.93 283 VAL A O 1
ATOM 2145 N N . GLY A 1 288 ? -21.735 -26.963 -18.840 1.00 16.18 284 GLY A N 1
ATOM 2146 C CA . GLY A 1 288 ? -22.916 -26.960 -19.715 1.00 16.84 284 GLY A CA 1
ATOM 2147 C C . GLY A 1 288 ? -24.060 -27.747 -19.100 1.00 17.13 284 GLY A C 1
ATOM 2148 O O . GLY A 1 288 ? -23.927 -28.302 -18.017 1.00 17.13 284 GLY A O 1
ATOM 2149 N N . PRO A 1 289 ? -25.228 -27.790 -19.769 1.00 18.62 285 PRO A N 1
ATOM 2150 C CA . PRO A 1 289 ? -26.341 -28.627 -19.322 1.00 19.30 285 PRO A CA 1
ATOM 2151 C C . PRO A 1 289 ? -26.090 -30.131 -19.481 1.00 19.90 285 PRO A C 1
ATOM 2152 O O . PRO A 1 289 ? -25.186 -30.506 -20.210 1.00 17.77 285 PRO A O 1
ATOM 2156 N N . SER A 1 290 ? -26.921 -30.929 -18.803 1.00 21.74 286 SER A N 1
ATOM 2157 C CA . SER A 1 290 ? -27.090 -32.389 -19.019 1.00 21.87 286 SER A CA 1
ATOM 2158 C C . SER A 1 290 ? -27.987 -32.582 -20.225 1.00 22.54 286 SER A C 1
ATOM 2159 O O . SER A 1 290 ? -27.575 -33.318 -21.111 1.00 21.73 286 SER A O 1
ATOM 2162 N N . THR A 1 291 ? -29.157 -31.937 -20.207 1.00 24.03 287 THR A N 1
ATOM 2163 C CA . THR A 1 291 ? -30.181 -31.980 -21.277 1.00 24.75 287 THR A CA 1
ATOM 2164 C C . THR A 1 291 ? -29.879 -30.846 -22.259 1.00 26.49 287 THR A C 1
ATOM 2165 O O . THR A 1 291 ? -29.942 -29.672 -21.865 1.00 27.01 287 THR A O 1
ATOM 2169 N N . THR A 1 292 ? -29.592 -31.223 -23.499 1.00 27.53 288 THR A N 1
ATOM 2170 C CA . THR A 1 292 ? -29.159 -30.369 -24.624 1.00 28.46 288 THR A CA 1
ATOM 2171 C C . THR A 1 292 ? -30.391 -29.723 -25.291 1.00 29.09 288 THR A C 1
ATOM 2172 O O . THR A 1 292 ? -30.455 -29.698 -26.519 1.00 33.47 288 THR A O 1
ATOM 2176 N N . ASN A 1 293 ? -31.334 -29.186 -24.520 1.00 26.64 289 ASN A N 1
ATOM 2177 C CA . ASN A 1 293 ? -32.649 -28.725 -25.030 1.00 26.32 289 ASN A CA 1
ATOM 2178 C C . ASN A 1 293 ? -32.778 -27.188 -25.022 1.00 25.21 289 ASN A C 1
ATOM 2179 O O . ASN A 1 293 ? -33.925 -26.705 -25.138 1.00 24.73 289 ASN A O 1
ATOM 2184 N N . GLY A 1 294 ? -31.682 -26.438 -24.852 1.00 24.55 290 GLY A N 1
ATOM 2185 C CA . GLY A 1 294 ? -31.663 -24.957 -24.870 1.00 24.06 290 GLY A CA 1
ATOM 2186 C C . GLY A 1 294 ? -32.278 -24.264 -23.654 1.00 23.64 290 GLY A C 1
ATOM 2187 O O . GLY A 1 294 ? -32.409 -23.032 -23.708 1.00 26.45 290 GLY A O 1
ATOM 2188 N N . GLN A 1 295 ? -32.564 -24.964 -22.557 1.00 23.99 291 GLN A N 1
ATOM 2189 C CA . GLN A 1 295 ? -33.219 -24.371 -21.354 1.00 25.69 291 GLN A CA 1
ATOM 2190 C C . GLN A 1 295 ? -32.227 -23.929 -20.263 1.00 24.36 291 GLN A C 1
ATOM 2191 O O . GLN A 1 295 ? -32.649 -23.142 -19.386 1.00 23.22 291 GLN A O 1
ATOM 2197 N N . TYR A 1 296 ? -30.972 -24.385 -20.299 1.00 23.18 292 TYR A N 1
ATOM 2198 C CA . TYR A 1 296 ? -29.931 -24.068 -19.285 1.00 22.05 292 TYR A CA 1
ATOM 2199 C C . TYR A 1 296 ? -29.738 -22.547 -19.190 1.00 21.63 292 TYR A C 1
ATOM 2200 O O . TYR A 1 296 ? -29.436 -21.885 -20.211 1.00 21.85 292 TYR A O 1
ATOM 2209 N N . ASP A 1 297 ? -29.943 -21.993 -17.996 1.00 20.37 293 ASP A N 1
ATOM 2210 C CA . ASP A 1 297 ? -29.793 -20.542 -17.744 1.00 19.77 293 ASP A CA 1
ATOM 2211 C C . ASP A 1 297 ? -28.347 -20.284 -17.314 1.00 19.14 293 ASP A C 1
ATOM 2212 O O . ASP A 1 297 ? -27.998 -20.657 -16.188 1.00 19.36 293 ASP A O 1
ATOM 2217 N N . TYR A 1 298 ? -27.547 -19.665 -18.186 1.00 18.04 294 TYR A N 1
ATOM 2218 C CA . TYR A 1 298 ? -26.105 -19.375 -17.956 1.00 17.52 294 TYR A CA 1
ATOM 2219 C C . TYR A 1 298 ? -25.934 -18.199 -16.982 1.00 17.25 294 TYR A C 1
ATOM 2220 O O . TYR A 1 298 ? -24.884 -18.147 -16.322 1.00 17.17 294 TYR A O 1
ATOM 2229 N N . ALA A 1 299 ? -26.912 -17.295 -16.883 1.00 17.30 295 ALA A N 1
ATOM 2230 C CA . ALA A 1 299 ? -26.916 -16.192 -15.886 1.00 17.03 295 ALA A CA 1
ATOM 2231 C C . ALA A 1 299 ? -27.081 -16.801 -14.488 1.00 16.96 295 ALA A C 1
ATOM 2232 O O . ALA A 1 299 ? -26.439 -16.306 -13.525 1.00 18.56 295 ALA A O 1
ATOM 2234 N N . VAL A 1 300 ? -27.915 -17.831 -14.373 1.00 15.24 296 VAL A N 1
ATOM 2235 C CA . VAL A 1 300 ? -28.112 -18.553 -13.094 1.00 15.15 296 VAL A CA 1
ATOM 2236 C C . VAL A 1 300 ? -26.757 -19.141 -12.694 1.00 14.97 296 VAL A C 1
ATOM 2237 O O . VAL A 1 300 ? -26.372 -19.006 -11.508 1.00 15.67 296 VAL A O 1
ATOM 2241 N N . LEU A 1 301 ? -26.052 -19.758 -13.643 1.00 14.12 297 LEU A N 1
ATOM 2242 C CA . LEU A 1 301 ? -24.754 -20.417 -13.367 1.00 14.04 297 LEU A CA 1
ATOM 2243 C C . LEU A 1 301 ? -23.790 -19.357 -12.850 1.00 13.96 297 LEU A C 1
ATOM 2244 O O . LEU A 1 301 ? -23.151 -19.588 -11.837 1.00 14.24 297 LEU A O 1
ATOM 2249 N N . VAL A 1 302 ? -23.691 -18.229 -13.537 1.00 14.60 298 VAL A N 1
ATOM 2250 C CA . VAL A 1 302 ? -22.721 -17.156 -13.171 1.00 15.22 298 VAL A CA 1
ATOM 2251 C C . VAL A 1 302 ? -23.047 -16.668 -11.745 1.00 15.69 298 VAL A C 1
ATOM 2252 O O . VAL A 1 302 ? -22.124 -16.595 -10.902 1.00 15.31 298 VAL A O 1
ATOM 2256 N N . ASN A 1 303 ? -24.321 -16.443 -11.443 1.00 16.29 299 ASN A N 1
ATOM 2257 C CA . ASN A 1 303 ? -24.748 -15.973 -10.100 1.00 17.08 299 ASN A CA 1
ATOM 2258 C C . ASN A 1 303 ? -24.491 -17.081 -9.075 1.00 16.96 299 ASN A C 1
ATOM 2259 O O . ASN A 1 303 ? -24.003 -16.767 -7.975 1.00 16.84 299 ASN A O 1
ATOM 2264 N N . THR A 1 304 ? -24.792 -18.331 -9.412 1.00 16.53 300 THR A N 1
ATOM 2265 C CA . THR A 1 304 ? -24.664 -19.460 -8.458 1.00 16.57 300 THR A CA 1
ATOM 2266 C C . THR A 1 304 ? -23.198 -19.596 -8.056 1.00 16.55 300 THR A C 1
ATOM 2267 O O . THR A 1 304 ? -22.905 -19.719 -6.864 1.00 17.40 300 THR A O 1
ATOM 2271 N N . ILE A 1 305 ? -22.317 -19.564 -9.041 1.00 16.36 301 ILE A N 1
ATOM 2272 C CA . ILE A 1 305 ? -20.848 -19.523 -8.830 1.00 16.63 301 ILE A CA 1
ATOM 2273 C C . ILE A 1 305 ? -20.533 -18.373 -7.872 1.00 17.97 301 ILE A C 1
ATOM 2274 O O . ILE A 1 305 ? -20.075 -18.638 -6.745 1.00 20.36 301 ILE A O 1
ATOM 2279 N N . LEU A 1 306 ? -20.769 -17.143 -8.318 1.00 18.72 302 LEU A N 1
ATOM 2280 C CA . LEU A 1 306 ? -20.426 -15.904 -7.579 1.00 19.43 302 LEU A CA 1
ATOM 2281 C C . LEU A 1 306 ? -20.874 -16.017 -6.126 1.00 20.06 302 LEU A C 1
ATOM 2282 O O . LEU A 1 306 ? -20.077 -15.609 -5.300 1.00 21.74 302 LEU A O 1
ATOM 2287 N N . GLN A 1 307 ? -22.083 -16.524 -5.847 1.00 21.66 303 GLN A N 1
ATOM 2288 C CA . GLN A 1 307 ? -22.705 -16.511 -4.489 1.00 24.23 303 GLN A CA 1
ATOM 2289 C C . GLN A 1 307 ? -22.293 -17.758 -3.707 1.00 21.13 303 GLN A C 1
ATOM 2290 O O . GLN A 1 307 ? -22.041 -17.608 -2.510 1.00 20.01 303 GLN A O 1
ATOM 2296 N N . ASN A 1 308 ? -22.224 -18.928 -4.346 1.00 19.52 304 ASN A N 1
ATOM 2297 C CA . ASN A 1 308 ? -22.084 -20.233 -3.642 1.00 18.93 304 ASN A CA 1
ATOM 2298 C C . ASN A 1 308 ? -20.676 -20.818 -3.790 1.00 17.71 304 ASN A C 1
ATOM 2299 O O . ASN A 1 308 ? -20.222 -21.519 -2.878 1.00 16.59 304 ASN A O 1
ATOM 2304 N N . PHE A 1 309 ? -19.992 -20.566 -4.898 1.00 17.71 305 PHE A N 1
ATOM 2305 C CA . PHE A 1 309 ? -18.651 -21.154 -5.147 1.00 17.19 305 PHE A CA 1
ATOM 2306 C C . PHE A 1 309 ? -17.650 -20.043 -5.439 1.00 16.58 305 PHE A C 1
ATOM 2307 O O . PHE A 1 309 ? -16.970 -20.084 -6.452 1.00 17.02 305 PHE A O 1
ATOM 2315 N N . PRO A 1 310 ? -17.518 -19.033 -4.547 1.00 16.51 306 PRO A N 1
ATOM 2316 C CA . PRO A 1 310 ? -16.721 -17.834 -4.821 1.00 16.56 306 PRO A CA 1
ATOM 2317 C C . PRO A 1 310 ? -15.228 -18.015 -5.127 1.00 16.64 306 PRO A C 1
ATOM 2318 O O . PRO A 1 310 ? -14.675 -17.112 -5.689 1.00 15.88 306 PRO A O 1
ATOM 2322 N N . LYS A 1 311 ? -14.615 -19.130 -4.740 1.00 18.11 307 LYS A N 1
ATOM 2323 C CA . LYS A 1 311 ? -13.184 -19.400 -5.030 1.00 19.81 307 LYS A CA 1
ATOM 2324 C C . LYS A 1 311 ? -13.008 -19.681 -6.530 1.00 19.85 307 LYS A C 1
ATOM 2325 O O . LYS A 1 311 ? -11.866 -19.535 -7.047 1.00 18.98 307 LYS A O 1
ATOM 2331 N N . THR A 1 312 ? -14.098 -20.040 -7.213 1.00 19.34 308 THR A N 1
ATOM 2332 C CA . THR A 1 312 ? -14.113 -20.331 -8.669 1.00 19.46 308 THR A CA 1
ATOM 2333 C C . THR A 1 312 ? -13.626 -19.099 -9.444 1.00 19.31 308 THR A C 1
ATOM 2334 O O . THR A 1 312 ? -14.214 -18.029 -9.254 1.00 20.52 308 THR A O 1
ATOM 2338 N N . ILE A 1 313 ? -12.598 -19.239 -10.283 1.00 17.84 309 ILE A N 1
ATOM 2339 C CA . ILE A 1 313 ? -12.005 -18.099 -11.048 1.00 17.54 309 ILE A CA 1
ATOM 2340 C C . ILE A 1 313 ? -12.229 -18.245 -12.564 1.00 17.34 309 ILE A C 1
ATOM 2341 O O . ILE A 1 313 ? -11.880 -17.327 -13.283 1.00 18.03 309 ILE A O 1
ATOM 2346 N N . MET A 1 314 ? -12.798 -19.337 -13.063 1.00 17.19 310 MET A N 1
ATOM 2347 C CA . MET A 1 314 ? -13.101 -19.449 -14.509 1.00 17.22 310 MET A CA 1
ATOM 2348 C C . MET A 1 314 ? -14.268 -20.417 -14.733 1.00 17.00 310 MET A C 1
ATOM 2349 O O . MET A 1 314 ? -14.488 -21.302 -13.889 1.00 16.45 310 MET A O 1
ATOM 2354 N N . PHE A 1 315 ? -15.001 -20.185 -15.823 1.00 16.54 311 PHE A N 1
ATOM 2355 C CA . PHE A 1 315 ? -16.065 -21.059 -16.360 1.00 16.37 311 PHE A CA 1
ATOM 2356 C C . PHE A 1 315 ? -15.908 -21.114 -17.887 1.00 16.34 311 PHE A C 1
ATOM 2357 O O . PHE A 1 315 ? -15.805 -20.075 -18.576 1.00 15.29 311 PHE A O 1
ATOM 2365 N N . VAL A 1 316 ? -15.824 -22.336 -18.407 1.00 17.34 312 VAL A N 1
ATOM 2366 C CA . VAL A 1 316 ? -15.596 -22.608 -19.854 1.00 17.27 312 VAL A CA 1
ATOM 2367 C C . VAL A 1 316 ? -16.688 -23.555 -20.308 1.00 16.87 312 VAL A C 1
ATOM 2368 O O . VAL A 1 316 ? -16.571 -24.765 -20.153 1.00 16.35 312 VAL A O 1
ATOM 2372 N N . PRO A 1 317 ? -17.793 -22.996 -20.844 1.00 17.61 313 PRO A N 1
ATOM 2373 C CA . PRO A 1 317 ? -18.800 -23.792 -21.533 1.00 17.16 313 PRO A CA 1
ATOM 2374 C C . PRO A 1 317 ? -18.189 -24.579 -22.697 1.00 17.04 313 PRO A C 1
ATOM 2375 O O . PRO A 1 317 ? -17.226 -24.140 -23.332 1.00 16.94 313 PRO A O 1
ATOM 2379 N N . TRP A 1 318 ? -18.747 -25.754 -22.928 1.00 16.89 314 TRP A N 1
ATOM 2380 C CA . TRP A 1 318 ? -18.438 -26.562 -24.126 1.00 16.98 314 TRP A CA 1
ATOM 2381 C C . TRP A 1 318 ? -19.172 -25.958 -25.328 1.00 18.09 314 TRP A C 1
ATOM 2382 O O . TRP A 1 318 ? -19.899 -24.939 -25.144 1.00 16.83 314 TRP A O 1
ATOM 2393 N N . ASN A 1 319 ? -18.950 -26.531 -26.517 1.00 20.15 315 ASN A N 1
ATOM 2394 C CA . ASN A 1 319 ? -19.447 -25.995 -27.815 1.00 20.55 315 ASN A CA 1
ATOM 2395 C C . ASN A 1 319 ? -20.775 -26.688 -28.114 1.00 22.17 315 ASN A C 1
ATOM 2396 O O . ASN A 1 319 ? -21.384 -27.179 -27.141 1.00 22.36 315 ASN A O 1
ATOM 2401 N N . ASP A 1 320 ? -21.222 -26.714 -29.378 1.00 24.62 316 ASP A N 1
ATOM 2402 C CA . ASP A 1 320 ? -22.460 -27.420 -29.799 1.00 25.24 316 ASP A CA 1
ATOM 2403 C C . ASP A 1 320 ? -23.666 -26.894 -29.012 1.00 22.23 316 ASP A C 1
ATOM 2404 O O . ASP A 1 320 ? -23.878 -25.676 -28.974 1.00 20.24 316 ASP A O 1
ATOM 2409 N N . GLY A 1 321 ? -24.386 -27.806 -28.356 1.00 20.78 317 GLY A N 1
ATOM 2410 C CA . GLY A 1 321 ? -25.681 -27.564 -27.711 1.00 21.29 317 GLY A CA 1
ATOM 2411 C C . GLY A 1 321 ? -25.453 -27.145 -26.284 1.00 21.34 317 GLY A C 1
ATOM 2412 O O . GLY A 1 321 ? -26.434 -26.870 -25.588 1.00 23.13 317 GLY A O 1
ATOM 2413 N N . TRP A 1 322 ? -24.184 -27.113 -25.878 1.00 21.27 318 TRP A N 1
ATOM 2414 C CA . TRP A 1 322 ? -23.737 -26.689 -24.528 1.00 21.39 318 TRP A CA 1
ATOM 2415 C C . TRP A 1 322 ? -23.431 -25.186 -24.537 1.00 20.70 318 TRP A C 1
ATOM 2416 O O . TRP A 1 322 ? -23.437 -24.601 -23.445 1.00 22.02 318 TRP A O 1
ATOM 2427 N N . SER A 1 323 ? -23.192 -24.586 -25.712 1.00 19.37 319 SER A N 1
ATOM 2428 C CA . SER A 1 323 ? -22.824 -23.154 -25.865 1.00 18.88 319 SER A CA 1
ATOM 2429 C C . SER A 1 323 ? -23.893 -22.267 -25.236 1.00 17.77 319 SER A C 1
ATOM 2430 O O . SER A 1 323 ? -25.084 -22.536 -25.356 1.00 16.79 319 SER A O 1
ATOM 2433 N N . PRO A 1 324 ? -23.492 -21.176 -24.554 1.00 17.56 320 PRO A N 1
ATOM 2434 C CA . PRO A 1 324 ? -24.435 -20.160 -24.096 1.00 18.31 320 PRO A CA 1
ATOM 2435 C C . PRO A 1 324 ? -25.404 -19.722 -25.199 1.00 18.84 320 PRO A C 1
ATOM 2436 O O . PRO A 1 324 ? -26.558 -19.567 -24.931 1.00 18.84 320 PRO A O 1
ATOM 2440 N N . VAL A 1 325 ? -24.898 -19.580 -26.417 1.00 21.35 321 VAL A N 1
ATOM 2441 C CA . VAL A 1 325 ? -25.662 -19.186 -27.637 1.00 23.51 321 VAL A CA 1
ATOM 2442 C C . VAL A 1 325 ? -26.853 -20.134 -27.865 1.00 25.05 321 VAL A C 1
ATOM 2443 O O . VAL A 1 325 ? -27.938 -19.660 -28.276 1.00 25.69 321 VAL A O 1
ATOM 2447 N N . LYS A 1 326 ? -26.680 -21.431 -27.612 1.00 26.28 322 LYS A N 1
ATOM 2448 C CA . LYS A 1 326 ? -27.742 -22.441 -27.852 1.00 26.32 322 LYS A CA 1
ATOM 2449 C C . LYS A 1 326 ? -28.584 -22.614 -26.574 1.00 24.14 322 LYS A C 1
ATOM 2450 O O . LYS A 1 326 ? -29.325 -23.592 -26.475 1.00 24.80 322 LYS A O 1
ATOM 2456 N N . ASN A 1 327 ? -28.524 -21.657 -25.654 1.00 22.73 323 ASN A N 1
ATOM 2457 C CA . ASN A 1 327 ? -29.161 -21.752 -24.314 1.00 23.50 323 ASN A CA 1
ATOM 2458 C C . ASN A 1 327 ? -29.649 -20.349 -23.889 1.00 22.86 323 ASN A C 1
ATOM 2459 O O . ASN A 1 327 ? -29.708 -19.457 -24.727 1.00 20.70 323 ASN A O 1
ATOM 2464 N N . GLN A 1 328 ? -29.969 -20.150 -22.615 1.00 24.88 324 GLN A N 1
ATOM 2465 C CA . GLN A 1 328 ? -30.678 -18.937 -22.142 1.00 26.30 324 GLN A CA 1
ATOM 2466 C C . GLN A 1 328 ? -29.739 -17.973 -21.400 1.00 24.49 324 GLN A C 1
ATOM 2467 O O . GLN A 1 328 ? -28.831 -18.409 -20.683 1.00 23.59 324 GLN A O 1
ATOM 2473 N N . ASN A 1 329 ? -29.955 -16.680 -21.637 1.00 24.24 325 ASN A N 1
ATOM 2474 C CA . ASN A 1 329 ? -29.369 -15.535 -20.901 1.00 22.44 325 ASN A CA 1
ATOM 2475 C C . ASN A 1 329 ? -27.843 -15.585 -20.978 1.00 21.29 325 ASN A C 1
ATOM 2476 O O . ASN A 1 329 ? -27.203 -15.279 -19.960 1.00 23.10 325 ASN A O 1
ATOM 2481 N N . ALA A 1 330 ? -27.271 -15.912 -22.134 1.00 19.42 326 ALA A N 1
ATOM 2482 C CA . ALA A 1 330 ? -25.823 -15.718 -22.374 1.00 19.11 326 ALA A CA 1
ATOM 2483 C C . ALA A 1 330 ? -25.458 -14.240 -22.119 1.00 17.38 326 ALA A C 1
ATOM 2484 O O . ALA A 1 330 ? -24.504 -13.969 -21.381 1.00 16.72 326 ALA A O 1
ATOM 2486 N N . ALA A 1 331 ? -26.229 -13.308 -22.662 1.00 15.98 327 ALA A N 1
ATOM 2487 C CA . ALA A 1 331 ? -25.931 -11.864 -22.609 0.50 15.45 327 ALA A CA 1
ATOM 2488 C C . ALA A 1 331 ? -25.732 -11.449 -21.146 1.00 15.97 327 ALA A C 1
ATOM 2489 O O . ALA A 1 331 ? -24.654 -10.910 -20.841 1.00 16.95 327 ALA A O 1
ATOM 2491 N N . ALA A 1 332 ? -26.705 -11.726 -20.267 1.00 15.63 328 ALA A N 1
ATOM 2492 C CA . ALA A 1 332 ? -26.686 -11.383 -18.820 1.00 14.87 328 ALA A CA 1
ATOM 2493 C C . ALA A 1 332 ? -25.478 -12.022 -18.133 1.00 14.00 328 ALA A C 1
ATOM 2494 O O . ALA A 1 332 ? -24.817 -11.358 -17.305 1.00 12.63 328 ALA A O 1
ATOM 2496 N N . ALA A 1 333 ? -25.222 -13.285 -18.458 1.00 14.07 329 ALA A N 1
ATOM 2497 C CA . ALA A 1 333 ? -24.136 -14.096 -17.857 1.00 14.39 329 ALA A CA 1
ATOM 2498 C C . ALA A 1 333 ? -22.771 -13.421 -18.111 1.00 14.05 329 ALA A C 1
ATOM 2499 O O . ALA A 1 333 ? -21.977 -13.268 -17.138 1.00 12.91 329 ALA A O 1
ATOM 2501 N N . PHE A 1 334 ? -22.524 -12.997 -19.354 1.00 13.95 330 PHE A N 1
ATOM 2502 C CA . PHE A 1 334 ? -21.198 -12.537 -19.839 1.00 14.91 330 PHE A CA 1
ATOM 2503 C C . PHE A 1 334 ? -20.972 -11.047 -19.528 1.00 15.69 330 PHE A C 1
ATOM 2504 O O . PHE A 1 334 ? -19.786 -10.613 -19.583 1.00 14.87 330 PHE A O 1
ATOM 2512 N N . ASN A 1 335 ? -22.049 -10.306 -19.207 1.00 16.53 331 ASN A N 1
ATOM 2513 C CA . ASN A 1 335 ? -22.046 -8.852 -18.871 1.00 15.90 331 ASN A CA 1
ATOM 2514 C C . ASN A 1 335 ? -22.202 -8.639 -17.358 1.00 16.04 331 ASN A C 1
ATOM 2515 O O . ASN A 1 335 ? -22.156 -7.478 -16.940 1.00 17.20 331 ASN A O 1
ATOM 2520 N N . ASN A 1 336 ? -22.362 -9.698 -16.562 1.00 15.47 332 ASN A N 1
ATOM 2521 C CA . ASN A 1 336 ? -22.185 -9.656 -15.084 1.00 15.40 332 ASN A CA 1
ATOM 2522 C C . ASN A 1 336 ? -20.944 -8.817 -14.740 1.00 15.43 332 ASN A C 1
ATOM 2523 O O . ASN A 1 336 ? -19.884 -9.083 -15.308 1.00 14.86 332 ASN A O 1
ATOM 2528 N N . GLY A 1 337 ? -21.086 -7.844 -13.838 1.00 15.66 333 GLY A N 1
ATOM 2529 C CA . GLY A 1 337 ? -20.019 -6.922 -13.415 1.00 15.95 333 GLY A CA 1
ATOM 2530 C C . GLY A 1 337 ? -18.741 -7.623 -12.956 1.00 16.75 333 GLY A C 1
ATOM 2531 O O . GLY A 1 337 ? -17.656 -6.997 -13.136 1.00 17.50 333 GLY A O 1
ATOM 2532 N N . SER A 1 338 ? -18.835 -8.854 -12.413 1.00 15.85 334 SER A N 1
ATOM 2533 C CA . SER A 1 338 ? -17.705 -9.611 -11.796 1.00 15.48 334 SER A CA 1
ATOM 2534 C C . SER A 1 338 ? -17.013 -10.526 -12.827 1.00 15.83 334 SER A C 1
ATOM 2535 O O . SER A 1 338 ? -15.995 -11.194 -12.463 1.00 15.86 334 SER A O 1
ATOM 2538 N N . VAL A 1 339 ? -17.500 -10.562 -14.073 1.00 15.04 335 VAL A N 1
ATOM 2539 C CA . VAL A 1 339 ? -16.957 -11.462 -15.130 1.00 14.51 335 VAL A CA 1
ATOM 2540 C C . VAL A 1 339 ? -15.815 -10.788 -15.911 1.00 13.89 335 VAL A C 1
ATOM 2541 O O . VAL A 1 339 ? -15.972 -9.650 -16.350 1.00 13.26 335 VAL A O 1
ATOM 2545 N N . ILE A 1 340 ? -14.716 -11.521 -16.093 1.00 13.40 336 ILE A N 1
ATOM 2546 C CA . ILE A 1 340 ? -13.554 -11.154 -16.949 1.00 13.56 336 ILE A CA 1
ATOM 2547 C C . ILE A 1 340 ? -13.741 -11.743 -18.365 1.00 13.47 336 ILE A C 1
ATOM 2548 O O . ILE A 1 340 ? -13.699 -12.980 -18.514 1.00 12.76 336 ILE A O 1
ATOM 2553 N N . ASN A 1 341 ? -13.912 -10.887 -19.372 1.00 13.19 337 ASN A N 1
ATOM 2554 C CA . ASN A 1 341 ? -13.914 -11.273 -20.806 1.00 13.90 337 ASN A CA 1
ATOM 2555 C C . ASN A 1 341 ? -12.645 -10.721 -21.479 1.00 14.57 337 ASN A C 1
ATOM 2556 O O . ASN A 1 341 ? -11.814 -10.074 -20.803 1.00 14.89 337 ASN A O 1
ATOM 2561 N N . LEU A 1 342 ? -12.483 -10.972 -22.774 1.00 14.87 338 LEU A N 1
ATOM 2562 C CA . LEU A 1 342 ? -11.352 -10.440 -23.566 1.00 15.05 338 LEU A CA 1
ATOM 2563 C C . LEU A 1 342 ? -11.439 -8.918 -23.542 1.00 15.50 338 LEU A C 1
ATOM 2564 O O . LEU A 1 342 ? -12.561 -8.407 -23.741 1.00 14.43 338 LEU A O 1
ATOM 2569 N N . GLY A 1 343 ? -10.305 -8.246 -23.308 1.00 16.06 339 GLY A N 1
ATOM 2570 C CA . GLY A 1 343 ? -10.228 -6.794 -23.076 1.00 16.29 339 GLY A CA 1
ATOM 2571 C C . GLY A 1 343 ? -10.127 -6.445 -21.603 1.00 17.17 339 GLY A C 1
ATOM 2572 O O . GLY A 1 343 ? -9.784 -5.308 -21.344 1.00 18.34 339 GLY A O 1
ATOM 2573 N N . ASP A 1 344 ? -10.432 -7.365 -20.673 1.00 18.31 340 ASP A N 1
ATOM 2574 C CA . ASP A 1 344 ? -10.557 -7.079 -19.212 1.00 19.17 340 ASP A CA 1
ATOM 2575 C C . ASP A 1 344 ? -9.334 -7.575 -18.426 1.00 20.52 340 ASP A C 1
ATOM 2576 O O . ASP A 1 344 ? -9.341 -7.437 -17.195 1.00 21.73 340 ASP A O 1
ATOM 2581 N N . ILE A 1 345 ? -8.317 -8.127 -19.073 1.00 22.75 341 ILE A N 1
ATOM 2582 C CA . ILE A 1 345 ? -7.192 -8.765 -18.335 1.00 26.39 341 ILE A CA 1
ATOM 2583 C C . ILE A 1 345 ? -6.046 -7.758 -18.242 1.00 30.62 341 ILE A C 1
ATOM 2584 O O . ILE A 1 345 ? -5.527 -7.378 -19.293 1.00 29.13 341 ILE A O 1
ATOM 2589 N N . SER A 1 346 ? -5.673 -7.349 -17.025 1.00 38.15 342 SER A N 1
ATOM 2590 C CA . SER A 1 346 ? -4.538 -6.421 -16.763 1.00 42.04 342 SER A CA 1
ATOM 2591 C C . SER A 1 346 ? -3.441 -7.118 -15.933 1.00 43.65 342 SER A C 1
ATOM 2592 O O . SER A 1 346 ? -3.675 -7.398 -14.716 1.00 41.92 342 SER A O 1
ATOM 2595 N N . ILE A 1 347 ? -2.279 -7.344 -16.568 1.00 45.34 343 ILE A N 1
ATOM 2596 C CA . ILE A 1 347 ? -1.094 -8.090 -16.041 1.00 48.72 343 ILE A CA 1
ATOM 2597 C C . ILE A 1 347 ? 0.177 -7.231 -16.207 1.00 55.65 343 ILE A C 1
ATOM 2598 O O . ILE A 1 347 ? 0.525 -6.938 -17.373 1.00 66.78 343 ILE A O 1
ATOM 2603 N N . SER A 1 348 ? 0.867 -6.892 -15.103 1.00 57.13 344 SER A N 1
ATOM 2604 C CA . SER A 1 348 ? 2.156 -6.132 -15.043 1.00 60.94 344 SER A CA 1
ATOM 2605 C C . SER A 1 348 ? 2.991 -6.266 -16.339 1.00 58.39 344 SER A C 1
ATOM 2606 O O . SER A 1 348 ? 3.568 -7.281 -16.792 1.00 47.84 344 SER A O 1
#